Protein 1BCO (pdb70)

Structure (mmCIF, N/CA/C/O backbone):
data_1BCO
#
_entry.id   1BCO
#
_cell.length_a   55.750
_cell.length_b   81.080
_cell.length_c   161.280
_cell.angle_alpha   90.00
_cell.angle_beta   90.00
_cell.angle_gamma   90.00
#
_symmetry.space_group_name_H-M   'C 2 2 21'
#
loop_
_entity.id
_entity.type
_entity.pdbx_description
1 polymer 'BACTERIOPHAGE MU TRANSPOSASE'
2 water water
#
loop_
_atom_site.group_PDB
_atom_site.id
_atom_site.type_symbol
_atom_site.label_atom_id
_atom_site.label_alt_id
_atom_site.label_comp_id
_atom_site.label_asym_id
_atom_site.label_entity_id
_atom_site.label_seq_id
_atom_site.pdbx_PDB_ins_code
_atom_site.Cartn_x
_atom_site.Cartn_y
_atom_site.Cartn_z
_atom_site.occupancy
_atom_site.B_iso_or_equiv
_atom_site.auth_seq_id
_atom_site.auth_comp_id
_atom_site.auth_asym_id
_atom_site.auth_atom_id
_atom_site.pdbx_PDB_model_num
ATOM 1 N N . GLU A 1 11 ? 36.056 18.920 95.955 1.00 33.73 258 GLU A N 1
ATOM 2 C CA . GLU A 1 11 ? 37.203 19.812 95.839 1.00 34.38 258 GLU A CA 1
ATOM 3 C C . GLU A 1 11 ? 37.477 20.634 97.121 1.00 32.52 258 GLU A C 1
ATOM 4 O O . GLU A 1 11 ? 36.641 20.700 98.034 1.00 34.37 258 GLU A O 1
ATOM 11 N N . HIS A 1 12 ? 38.669 21.229 97.184 1.00 27.71 259 HIS A N 1
ATOM 12 C CA . HIS A 1 12 ? 39.091 22.057 98.307 1.00 21.05 259 HIS A CA 1
ATOM 13 C C . HIS A 1 12 ? 38.595 23.465 98.029 1.00 19.63 259 HIS A C 1
ATOM 14 O O . HIS A 1 12 ? 38.447 23.840 96.862 1.00 19.74 259 HIS A O 1
ATOM 24 N N . LEU A 1 13 ? 38.362 24.232 99.095 1.00 15.81 260 LEU A N 1
ATOM 25 C CA . LEU A 1 13 ? 37.858 25.601 99.004 1.00 12.82 260 LEU A CA 1
ATOM 26 C C . LEU A 1 13 ? 38.773 26.588 99.712 1.00 11.58 260 LEU A C 1
ATOM 27 O O . LEU A 1 13 ? 39.115 26.386 100.876 1.00 12.67 260 LEU A O 1
ATOM 33 N N . ASP A 1 14 ? 39.198 27.626 99.011 1.00 10.20 261 ASP A N 1
ATOM 34 C CA . ASP A 1 14 ? 40.051 28.640 99.627 1.00 10.60 261 ASP A CA 1
ATOM 35 C C . ASP A 1 14 ? 39.225 29.782 100.176 1.00 10.15 261 ASP A C 1
ATOM 36 O O . ASP A 1 14 ? 38.048 29.947 99.826 1.00 11.12 261 ASP A O 1
ATOM 42 N N . ALA A 1 15 ? 39.871 30.607 100.987 1.00 9.40 262 ALA A N 1
ATOM 43 C CA . ALA A 1 15 ? 39.223 31.758 101.571 1.00 8.95 262 ALA A CA 1
ATOM 44 C C . ALA A 1 15 ? 39.132 32.712 100.414 1.00 8.52 262 ALA A C 1
ATOM 45 O O . ALA A 1 15 ? 40.053 32.769 99.627 1.00 7.08 262 ALA A O 1
ATOM 48 N N . MET A 1 16 ? 37.977 33.364 100.260 1.00 11.30 263 MET A N 1
ATOM 49 C CA . MET A 1 16 ? 37.710 34.321 99.177 1.00 11.52 263 MET A CA 1
ATOM 50 C C . MET A 1 16 ? 37.373 33.707 97.814 1.00 11.20 263 MET A C 1
ATOM 51 O O . MET A 1 16 ? 36.979 34.419 96.905 1.00 11.45 263 MET A O 1
ATOM 57 N N . GLN A 1 17 ? 37.527 32.392 97.676 1.00 11.42 264 GLN A N 1
ATOM 58 C CA . GLN A 1 17 ? 37.242 31.692 96.418 1.00 11.53 264 GLN A CA 1
ATOM 59 C C . GLN A 1 17 ? 35.765 31.665 96.097 1.00 10.57 264 GLN A C 1
ATOM 60 O O . GLN A 1 17 ? 35.379 31.665 94.927 1.00 11.92 264 GLN A O 1
ATOM 69 N N . TRP A 1 18 ? 34.938 31.611 97.130 1.00 8.59 265 TRP A N 1
ATOM 70 C CA . TRP A 1 18 ? 33.501 31.585 96.944 1.00 7.22 265 TRP A CA 1
ATOM 71 C C . TRP A 1 18 ? 32.852 32.542 97.943 1.00 6.97 265 TRP A C 1
ATOM 72 O O . TRP A 1 18 ? 33.011 32.382 99.158 1.00 8.74 265 TRP A O 1
ATOM 85 N N . ILE A 1 19 ? 32.205 33.595 97.445 1.00 7.06 266 ILE A N 1
ATOM 86 C CA . ILE A 1 19 ? 31.536 34.548 98.339 1.00 5.39 266 ILE A CA 1
ATOM 87 C C . ILE A 1 19 ? 30.041 34.585 98.054 1.00 4.88 266 ILE A C 1
ATOM 88 O O . ILE A 1 19 ? 29.613 34.425 96.918 1.00 5.02 266 ILE A O 1
ATOM 94 N N . ASN A 1 20 ? 29.257 34.723 99.112 1.00 5.66 267 ASN A N 1
ATOM 95 C CA . ASN A 1 20 ? 27.794 34.732 99.043 1.00 6.06 267 ASN A CA 1
ATOM 96 C C . ASN A 1 20 ? 27.219 36.145 99.282 1.00 6.51 267 ASN A C 1
ATOM 97 O O . ASN A 1 20 ? 27.658 36.847 100.190 1.00 7.67 267 ASN A O 1
ATOM 105 N N . GLY A 1 21 ? 26.284 36.576 98.439 1.00 7.33 268 GLY A N 1
ATOM 106 C CA . GLY A 1 21 ? 25.671 37.884 98.601 1.00 5.74 268 GLY A CA 1
ATOM 107 C C . GLY A 1 21 ? 24.288 37.706 99.208 1.00 7.48 268 GLY A C 1
ATOM 108 O O . GLY A 1 21 ? 23.468 36.916 98.703 1.00 6.33 268 GLY A O 1
ATOM 110 N N . ASP A 1 22 ? 24.012 38.408 100.304 1.00 6.96 269 ASP A N 1
ATOM 111 C CA . ASP A 1 22 ? 22.709 38.259 100.942 1.00 8.19 269 ASP A CA 1
ATOM 112 C C . ASP A 1 22 ? 22.208 39.634 101.385 1.00 6.84 269 ASP A C 1
ATOM 113 O O . ASP A 1 22 ? 23.000 40.538 101.596 1.00 5.66 269 ASP A O 1
ATOM 119 N N . GLY A 1 23 ? 20.893 39.800 101.478 1.00 7.22 270 GLY A N 1
ATOM 120 C CA . GLY A 1 23 ? 20.323 41.079 101.865 1.00 8.66 270 GLY A CA 1
ATOM 121 C C . GLY A 1 23 ? 19.634 41.061 103.207 1.00 9.07 270 GLY A C 1
ATOM 122 O O . GLY A 1 23 ? 19.298 39.993 103.709 1.00 9.85 270 GLY A O 1
ATOM 124 N N . TYR A 1 24 ? 19.382 42.234 103.778 1.00 9.06 271 TYR A N 1
ATOM 125 C CA . TYR A 1 24 ? 18.736 42.290 105.082 1.00 8.68 271 TYR A CA 1
ATOM 126 C C . TYR A 1 24 ? 17.886 43.543 105.209 1.00 6.58 271 TYR A C 1
ATOM 127 O O . TYR A 1 24 ? 18.364 44.650 105.003 1.00 6.94 271 TYR A O 1
ATOM 138 N N . LEU A 1 25 ? 16.611 43.363 105.503 1.00 6.34 272 LEU A N 1
ATOM 139 C CA . LEU A 1 25 ? 15.716 44.483 105.688 1.00 7.72 272 LEU A CA 1
ATOM 140 C C . LEU A 1 25 ? 15.694 44.712 107.192 1.00 8.25 272 LEU A C 1
ATOM 141 O O . LEU A 1 25 ? 15.323 43.823 107.953 1.00 8.09 272 LEU A O 1
ATOM 147 N N . HIS A 1 26 ? 16.143 45.887 107.619 1.00 7.88 273 HIS A N 1
ATOM 148 C CA . HIS A 1 26 ? 16.222 46.210 109.041 1.00 9.64 273 HIS A CA 1
ATOM 149 C C . HIS A 1 26 ? 14.886 46.595 109.665 1.00 11.33 273 HIS A C 1
ATOM 150 O O . HIS A 1 26 ? 14.070 47.233 108.999 1.00 13.65 273 HIS A O 1
ATOM 160 N N . ASN A 1 27 ? 14.646 46.165 110.910 1.00 10.77 274 ASN A N 1
ATOM 161 C CA . ASN A 1 27 ? 13.393 46.478 111.605 1.00 11.16 274 ASN A CA 1
ATOM 162 C C . ASN A 1 27 ? 13.614 47.629 112.559 1.00 11.97 274 ASN A C 1
ATOM 163 O O . ASN A 1 27 ? 13.240 47.573 113.729 1.00 13.70 274 ASN A O 1
ATOM 171 N N . VAL A 1 28 ? 14.199 48.693 112.044 1.00 9.94 275 VAL A N 1
ATOM 172 C CA . VAL A 1 28 ? 14.542 49.850 112.846 1.00 7.17 275 VAL A CA 1
ATOM 173 C C . VAL A 1 28 ? 14.217 51.061 111.999 1.00 6.71 275 VAL A C 1
ATOM 174 O O . VAL A 1 28 ? 14.475 51.069 110.797 1.00 7.03 275 VAL A O 1
ATOM 179 N N . PHE A 1 29 ? 13.596 52.058 112.607 1.00 6.78 276 PHE A N 1
ATOM 180 C CA . PHE A 1 29 ? 13.277 53.279 111.881 1.00 7.67 276 PHE A CA 1
ATOM 181 C C . PHE A 1 29 ? 14.423 54.216 112.066 1.00 7.49 276 PHE A C 1
ATOM 182 O O . PHE A 1 29 ? 14.789 54.522 113.200 1.00 7.50 276 PHE A O 1
ATOM 191 N N . VAL A 1 30 ? 14.957 54.688 110.941 1.00 6.58 277 VAL A N 1
ATOM 192 C CA . VAL A 1 30 ? 16.122 55.558 110.893 1.00 5.08 277 VAL A CA 1
ATOM 193 C C . VAL A 1 30 ? 15.854 56.856 110.144 1.00 6.34 277 VAL A C 1
ATOM 194 O O . VAL A 1 30 ? 15.187 56.855 109.119 1.00 6.79 277 VAL A O 1
ATOM 199 N N . ARG A 1 31 ? 16.353 57.969 110.666 1.00 7.42 278 ARG A N 1
ATOM 200 C CA . ARG A 1 31 ? 16.189 59.237 109.979 1.00 8.58 278 ARG A CA 1
ATOM 201 C C . ARG A 1 31 ? 17.425 59.314 109.087 1.00 7.97 278 ARG A C 1
ATOM 202 O O . ARG A 1 31 ? 18.536 59.463 109.568 1.00 7.68 278 ARG A O 1
ATOM 216 N N . TRP A 1 32 ? 17.221 59.168 107.788 1.00 8.31 279 TRP A N 1
ATOM 217 C CA . TRP A 1 32 ? 18.304 59.172 106.820 1.00 8.12 279 TRP A CA 1
ATOM 218 C C . TRP A 1 32 ? 18.887 60.567 106.620 1.00 8.37 279 TRP A C 1
ATOM 219 O O . TRP A 1 32 ? 18.388 61.536 107.183 1.00 7.53 279 TRP A O 1
ATOM 232 N N . PHE A 1 33 ? 19.947 60.646 105.817 1.00 8.84 280 PHE A N 1
ATOM 233 C CA . PHE A 1 33 ? 20.651 61.887 105.512 1.00 9.56 280 PHE A CA 1
ATOM 234 C C . PHE A 1 33 ? 19.781 62.970 104.838 1.00 10.21 280 PHE A C 1
ATOM 235 O O . PHE A 1 33 ? 20.102 64.156 104.912 1.00 8.34 280 PHE A O 1
ATOM 244 N N . ASN A 1 34 ? 18.713 62.552 104.154 1.00 10.59 281 ASN A N 1
ATOM 245 C CA . ASN A 1 34 ? 17.808 63.480 103.487 1.00 10.04 281 ASN A CA 1
ATOM 246 C C . ASN A 1 34 ? 16.625 63.861 104.386 1.00 10.73 281 ASN A C 1
ATOM 247 O O . ASN A 1 34 ? 15.679 64.506 103.937 1.00 12.17 281 ASN A O 1
ATOM 255 N N . GLY A 1 35 ? 16.667 63.433 105.645 1.00 10.47 282 GLY A N 1
ATOM 256 C CA . GLY A 1 35 ? 15.614 63.768 106.585 1.00 8.83 282 GLY A CA 1
ATOM 257 C C . GLY A 1 35 ? 14.470 62.788 106.699 1.00 9.58 282 GLY A C 1
ATOM 258 O O . GLY A 1 35 ? 13.730 62.822 107.686 1.00 11.50 282 GLY A O 1
ATOM 260 N N . ASP A 1 36 ? 14.303 61.923 105.704 1.00 8.62 283 ASP A N 1
ATOM 261 C CA . ASP A 1 36 ? 13.216 60.941 105.718 1.00 7.58 283 ASP A CA 1
ATOM 262 C C . ASP A 1 36 ? 13.436 59.851 106.745 1.00 6.17 283 ASP A C 1
ATOM 263 O O . ASP A 1 36 ? 14.548 59.389 106.947 1.00 7.21 283 ASP A O 1
ATOM 269 N N . VAL A 1 37 ? 12.359 59.403 107.356 1.00 6.30 284 VAL A N 1
ATOM 270 C CA . VAL A 1 37 ? 12.434 58.324 108.332 1.00 7.75 284 VAL A CA 1
ATOM 271 C C . VAL A 1 37 ? 12.110 57.054 107.540 1.00 8.30 284 VAL A C 1
ATOM 272 O O . VAL A 1 37 ? 11.009 56.913 107.025 1.00 8.61 284 VAL A O 1
ATOM 277 N N . ILE A 1 38 ? 13.085 56.161 107.396 1.00 8.31 285 ILE A N 1
ATOM 278 C CA . ILE A 1 38 ? 12.892 54.923 106.645 1.00 7.26 285 ILE A CA 1
ATOM 279 C C . ILE A 1 38 ? 13.453 53.706 107.383 1.00 8.35 285 ILE A C 1
ATOM 280 O O . ILE A 1 38 ? 14.049 53.851 108.456 1.00 9.30 285 ILE A O 1
ATOM 286 N N . ARG A 1 39 ? 13.218 52.519 106.826 1.00 7.75 286 ARG A N 1
ATOM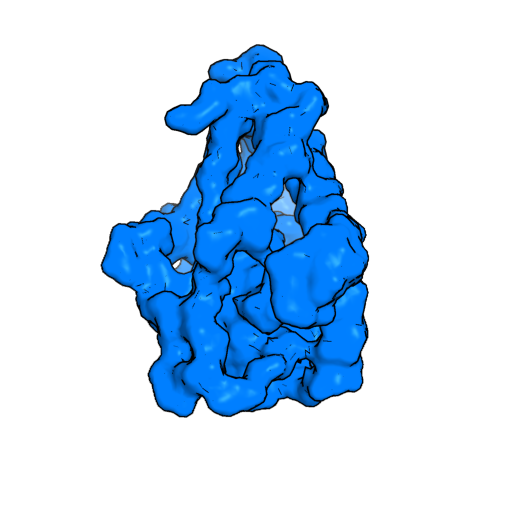 287 C CA . ARG A 1 39 ? 13.766 51.279 107.360 1.00 9.54 286 ARG A CA 1
ATOM 288 C C . ARG A 1 39 ? 14.871 50.914 106.375 1.00 8.96 286 ARG A C 1
ATOM 289 O O . ARG A 1 39 ? 14.605 50.610 105.215 1.00 10.84 286 ARG A O 1
ATOM 303 N N . PRO A 1 40 ? 16.132 50.981 106.809 1.00 6.75 287 PRO A N 1
ATOM 304 C CA . PRO A 1 40 ? 17.245 50.662 105.911 1.00 7.88 287 PRO A CA 1
ATOM 305 C C . PRO A 1 40 ? 17.347 49.214 105.475 1.00 8.13 287 PRO A C 1
ATOM 306 O O . PRO A 1 40 ? 16.869 48.317 106.173 1.00 8.16 287 PRO A O 1
ATOM 310 N N . LYS A 1 41 ? 17.968 49.006 104.311 1.00 6.59 288 LYS A N 1
ATOM 311 C CA . LYS A 1 41 ? 18.176 47.686 103.731 1.00 6.27 288 LYS A CA 1
ATOM 312 C C . LYS A 1 41 ? 19.659 47.553 103.481 1.00 5.43 288 LYS A C 1
ATOM 313 O O . LYS A 1 41 ? 20.226 48.409 102.835 1.00 7.97 288 LYS A O 1
ATOM 323 N N . THR A 1 42 ? 20.275 46.474 103.953 1.00 3.86 289 THR A N 1
ATOM 324 C CA . THR A 1 42 ? 21.709 46.284 103.772 1.00 4.17 289 THR A CA 1
ATOM 325 C C . THR A 1 42 ? 22.073 45.020 102.973 1.00 4.48 289 THR A C 1
ATOM 326 O O . THR A 1 42 ? 21.458 43.959 103.145 1.00 4.25 289 THR A O 1
ATOM 332 N N . TRP A 1 43 ? 23.059 45.149 102.087 1.00 4.23 290 TRP A N 1
ATOM 333 C CA . TRP A 1 43 ? 23.533 44.025 101.299 1.00 4.16 290 TRP A CA 1
ATOM 334 C C . TRP A 1 43 ? 24.888 43.657 101.858 1.00 4.21 290 TRP A C 1
ATOM 335 O O . TRP A 1 43 ? 25.721 44.536 102.090 1.00 4.08 290 TRP A O 1
ATOM 348 N N . PHE A 1 44 ? 25.105 42.364 102.071 1.00 3.96 291 PHE A N 1
ATOM 349 C CA . PHE A 1 44 ? 26.354 41.869 102.627 1.00 2.00 291 PHE A CA 1
ATOM 350 C C . PHE A 1 44 ? 27.026 40.835 101.751 1.00 3.54 291 PHE A C 1
ATOM 351 O O . PHE A 1 44 ? 26.347 39.987 101.160 1.00 4.11 291 PHE A O 1
ATOM 360 N N . TRP A 1 45 ? 28.357 40.867 101.714 1.00 3.37 292 TRP A N 1
ATOM 361 C CA . TRP A 1 45 ? 29.107 39.850 101.006 1.00 4.05 292 TRP A CA 1
ATOM 362 C C . TRP A 1 45 ? 29.800 39.037 102.114 1.00 4.35 292 TRP A C 1
ATOM 363 O O . TRP A 1 45 ? 30.418 39.590 103.027 1.00 4.14 292 TRP A O 1
ATOM 376 N N . GLN A 1 46 ? 29.601 37.727 102.093 1.00 5.46 293 GLN A N 1
ATOM 377 C CA . GLN A 1 46 ? 30.197 36.840 103.093 1.00 4.96 293 GLN A CA 1
ATOM 378 C C . GLN A 1 46 ? 31.062 35.760 102.497 1.00 4.68 293 GLN A C 1
ATOM 379 O O . GLN A 1 46 ? 30.682 35.115 101.522 1.00 3.52 293 GLN A O 1
ATOM 388 N N . ASP A 1 47 ? 32.208 35.528 103.114 1.00 5.49 294 ASP A N 1
ATOM 389 C CA . ASP A 1 47 ? 33.083 34.468 102.641 1.00 5.93 294 ASP A CA 1
ATOM 390 C C . ASP A 1 47 ? 32.462 33.145 103.084 1.00 6.19 294 ASP A C 1
ATOM 391 O O . ASP A 1 47 ? 32.207 32.930 104.277 1.00 5.79 294 ASP A O 1
ATOM 397 N N . VAL A 1 48 ? 32.209 32.272 102.118 1.00 6.74 295 VAL A N 1
ATOM 398 C CA . VAL A 1 48 ? 31.579 30.968 102.371 1.00 6.88 295 VAL A CA 1
ATOM 399 C C . VAL A 1 48 ? 32.401 30.011 103.239 1.00 8.55 295 VAL A C 1
ATOM 400 O O . VAL A 1 48 ? 31.863 29.337 104.118 1.00 10.31 295 VAL A O 1
ATOM 405 N N . LYS A 1 49 ? 33.703 29.943 103.000 1.00 8.30 296 LYS A N 1
ATOM 406 C CA . LYS A 1 49 ? 34.532 29.053 103.782 1.00 8.99 296 LYS A CA 1
ATOM 407 C C . LYS A 1 49 ? 34.631 29.399 105.288 1.00 10.65 296 LYS A C 1
ATOM 408 O O . LYS A 1 49 ? 34.387 28.544 106.154 1.00 11.17 296 LYS A O 1
ATOM 418 N N . THR A 1 50 ? 34.981 30.648 105.588 1.00 10.63 297 THR A N 1
ATOM 419 C CA . THR A 1 50 ? 35.182 31.083 106.964 1.00 9.77 297 THR A CA 1
ATOM 420 C C . THR A 1 50 ? 33.984 31.743 107.629 1.00 9.26 297 THR A C 1
ATOM 421 O O . THR A 1 50 ? 33.916 31.818 108.856 1.00 9.79 297 THR A O 1
ATOM 427 N N . ARG A 1 51 ? 33.033 32.193 106.818 1.00 6.96 298 ARG A N 1
ATOM 428 C CA . ARG A 1 51 ? 31.822 32.864 107.294 1.00 6.56 298 ARG A CA 1
ATOM 429 C C . ARG A 1 51 ? 32.021 34.311 107.731 1.00 4.88 298 ARG A C 1
ATOM 430 O O . ARG A 1 51 ? 31.116 34.952 108.267 1.00 4.24 298 ARG A O 1
ATOM 444 N N . LYS A 1 52 ? 33.202 34.834 107.446 1.00 4.11 299 LYS A N 1
ATOM 445 C CA . LYS A 1 52 ? 33.512 36.214 107.762 1.00 4.43 299 LYS A CA 1
ATOM 446 C C . LYS A 1 52 ?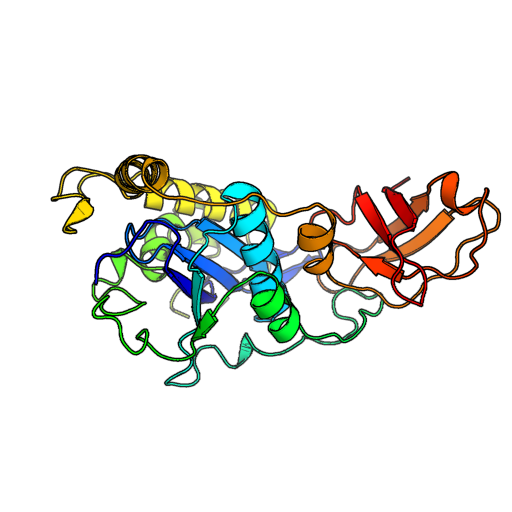 32.760 37.176 106.824 1.00 4.73 299 LYS A C 1
ATOM 447 O O . LYS A 1 52 ? 32.735 36.970 105.610 1.00 4.02 299 LYS A O 1
ATOM 457 N N . ILE A 1 53 ? 32.129 38.207 107.379 1.00 4.93 300 ILE A N 1
ATOM 458 C CA . ILE A 1 53 ? 31.458 39.207 106.542 1.00 4.91 300 ILE A CA 1
ATOM 459 C C . ILE A 1 53 ? 32.561 40.135 106.024 1.00 3.17 300 ILE A C 1
ATOM 460 O O . ILE A 1 53 ? 33.332 40.713 106.792 1.00 4.36 300 ILE A O 1
ATOM 466 N N . LEU A 1 54 ? 32.680 40.220 104.713 1.00 3.25 301 LEU A N 1
ATOM 467 C CA . LEU A 1 54 ? 33.742 41.012 104.112 1.00 3.15 301 LEU A CA 1
ATOM 468 C C . LEU A 1 54 ? 33.389 42.449 103.704 1.00 2.85 301 LEU A C 1
ATOM 469 O O . LEU A 1 54 ? 34.276 43.274 103.537 1.00 2.16 301 LEU A O 1
ATOM 475 N N . GLY A 1 55 ? 32.111 42.726 103.487 1.00 2.73 302 GLY A N 1
ATOM 476 C CA . GLY A 1 55 ? 31.716 44.059 103.083 1.00 2.45 302 GLY A CA 1
ATOM 477 C C . GLY A 1 55 ? 30.213 44.225 103.005 1.00 2.68 302 GLY A C 1
ATOM 478 O O . GLY A 1 55 ? 29.472 43.250 102.886 1.00 2.00 302 GLY A O 1
ATOM 480 N N . TRP A 1 56 ? 29.762 45.472 103.099 1.00 3.64 303 TRP A N 1
ATOM 481 C CA . TRP A 1 56 ? 28.348 45.800 103.040 1.00 4.39 303 TRP A CA 1
ATOM 482 C C . TRP A 1 56 ? 28.113 47.266 102.634 1.00 3.86 303 TRP A C 1
ATOM 483 O O . TRP A 1 56 ? 29.040 48.081 102.629 1.00 2.57 303 TRP A O 1
ATOM 496 N N . ARG A 1 57 ? 26.880 47.558 102.225 1.00 2.93 304 ARG A N 1
ATOM 497 C CA . ARG A 1 57 ? 26.416 48.907 101.885 1.00 3.89 304 ARG A CA 1
ATOM 498 C C . ARG A 1 57 ? 24.949 48.893 102.288 1.00 3.69 304 ARG A C 1
ATOM 499 O O . ARG A 1 57 ? 24.219 47.918 102.021 1.00 2.30 304 ARG A O 1
ATOM 513 N N . CYS A 1 58 ? 24.550 49.932 103.005 1.00 4.90 305 CYS A N 1
ATOM 514 C CA . CYS A 1 58 ? 23.187 50.088 103.504 1.00 7.32 305 CYS A CA 1
ATOM 515 C C . CYS A 1 58 ? 22.538 51.273 102.777 1.00 7.96 305 CYS A C 1
ATOM 516 O O . CYS A 1 58 ? 23.225 52.245 102.420 1.00 8.46 305 CYS A O 1
ATOM 520 N N . ASP A 1 59 ? 21.226 51.212 102.546 1.00 8.49 306 ASP A N 1
ATOM 521 C CA . ASP A 1 59 ? 20.557 52.301 101.831 1.00 8.95 306 ASP A CA 1
ATOM 522 C C . ASP A 1 59 ? 19.060 52.337 102.138 1.00 7.38 306 ASP A C 1
ATOM 523 O O . ASP A 1 59 ? 18.557 51.469 102.844 1.00 7.05 306 ASP A O 1
ATOM 529 N N . VAL A 1 60 ? 18.356 53.326 101.592 1.00 5.38 307 VAL A N 1
ATOM 530 C CA . VAL A 1 60 ? 16.925 53.478 101.828 1.00 4.55 307 VAL A CA 1
ATOM 531 C C . VAL A 1 60 ? 16.064 52.390 101.202 1.00 5.67 307 VAL A C 1
ATOM 532 O O . VAL A 1 60 ? 14.961 52.133 101.667 1.00 8.04 307 VAL A O 1
ATOM 537 N N . SER A 1 61 ? 16.581 51.699 100.197 1.00 7.71 308 SER A N 1
ATOM 538 C CA . SER A 1 61 ? 15.818 50.631 99.557 1.00 9.47 308 SER A CA 1
ATOM 539 C C . SER A 1 61 ? 16.711 49.580 98.939 1.00 10.60 308 SER A C 1
ATOM 540 O O . SER A 1 61 ? 17.934 49.738 98.891 1.00 12.41 308 SER A O 1
ATOM 545 N N . GLU A 1 62 ? 16.099 48.492 98.497 1.00 10.94 309 GLU A N 1
ATOM 546 C CA . GLU A 1 62 ? 16.827 47.393 97.895 1.00 12.00 309 GLU A CA 1
ATOM 547 C C . GLU A 1 62 ? 17.146 47.754 96.461 1.00 13.18 309 GLU A C 1
ATOM 548 O O . GLU A 1 62 ? 16.237 48.054 95.681 1.00 13.76 309 GLU A O 1
ATOM 555 N N . ASN A 1 63 ? 18.421 47.726 96.094 1.00 13.76 310 ASN A N 1
ATOM 556 C CA . ASN A 1 63 ? 18.765 48.056 94.717 1.00 14.24 310 ASN A CA 1
ATOM 557 C C . ASN A 1 63 ? 20.142 47.579 94.340 1.00 12.43 310 ASN A C 1
ATOM 558 O O . ASN A 1 63 ? 20.958 47.276 95.192 1.00 11.06 310 ASN A O 1
ATOM 566 N N . ILE A 1 64 ? 20.368 47.472 93.044 1.00 11.36 311 ILE A N 1
ATOM 567 C CA . ILE A 1 64 ? 21.643 47.037 92.526 1.00 10.76 311 ILE A CA 1
ATOM 568 C C . ILE A 1 64 ? 22.849 47.844 93.018 1.00 9.51 311 ILE A C 1
ATOM 569 O O . ILE A 1 64 ? 23.940 47.286 93.157 1.00 8.52 311 ILE A O 1
ATOM 575 N N . ASP A 1 65 ? 22.669 49.131 93.296 1.00 7.47 312 ASP A N 1
ATOM 576 C CA . ASP A 1 65 ? 23.780 49.958 93.752 1.00 8.27 312 ASP A CA 1
ATOM 577 C C . ASP A 1 65 ? 24.526 49.367 94.933 1.00 9.22 312 ASP A C 1
ATOM 578 O O . ASP A 1 65 ? 25.757 49.458 94.992 1.00 12.18 312 ASP A O 1
ATOM 584 N N . SER A 1 66 ? 23.788 48.844 95.911 1.00 9.32 313 SER A N 1
ATOM 585 C CA . SER A 1 66 ? 24.402 48.266 97.112 1.00 8.80 313 SER A CA 1
ATOM 586 C C . SER A 1 66 ? 25.176 46.991 96.831 1.00 8.11 313 SER A C 1
ATOM 587 O O . SER A 1 66 ? 26.186 46.722 97.475 1.00 8.91 313 SER A O 1
ATOM 592 N N . ILE A 1 67 ? 24.699 46.215 95.867 1.00 6.19 314 ILE A N 1
ATOM 593 C CA . ILE A 1 67 ? 25.349 44.971 95.491 1.00 5.90 314 ILE A CA 1
ATOM 594 C C . ILE A 1 67 ? 26.699 45.287 94.900 1.00 7.30 314 ILE A C 1
ATOM 595 O O . ILE A 1 67 ? 27.749 44.858 95.363 1.00 8.86 314 ILE A O 1
ATOM 601 N N . ARG A 1 68 ? 26.631 46.146 93.911 1.00 7.37 315 ARG A N 1
ATOM 602 C CA . ARG A 1 68 ? 27.754 46.649 93.173 1.00 4.93 315 ARG A CA 1
ATOM 603 C C . ARG A 1 68 ? 28.797 47.370 94.044 1.00 5.87 315 ARG A C 1
ATOM 604 O O . ARG A 1 68 ? 29.991 47.102 93.957 1.00 6.06 315 ARG A O 1
ATOM 618 N N . LEU A 1 69 ? 28.370 48.274 94.908 1.00 5.73 316 LEU A N 1
ATOM 619 C CA . LEU A 1 69 ? 29.358 48.999 95.707 1.00 5.26 316 LEU A CA 1
ATOM 620 C C . LEU A 1 69 ? 29.982 48.200 96.849 1.00 5.18 316 LEU A C 1
ATOM 621 O O . LEU A 1 69 ? 31.158 48.381 97.141 1.00 5.89 316 LEU A O 1
ATOM 627 N N . SER A 1 70 ? 29.233 47.286 97.463 1.00 4.62 317 SER A N 1
ATOM 628 C CA . SER A 1 70 ? 29.791 46.459 98.548 1.00 3.48 317 SER A CA 1
ATOM 629 C C . SER A 1 70 ? 30.832 45.508 97.969 1.00 2.63 317 SER A C 1
ATOM 630 O O . SER A 1 70 ? 31.828 45.207 98.607 1.00 3.35 317 SER A O 1
ATOM 635 N N . PHE A 1 71 ? 30.602 45.068 96.738 1.00 5.09 318 PHE A N 1
ATOM 636 C CA . PHE A 1 71 ? 31.528 44.182 96.038 1.00 6.32 318 PHE A CA 1
ATOM 637 C C . PHE A 1 71 ? 32.808 44.955 95.796 1.00 8.33 318 PHE A C 1
ATOM 638 O O . PHE A 1 71 ? 3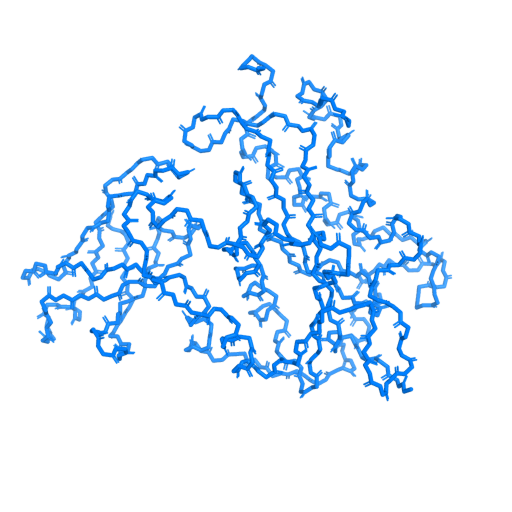3.905 44.429 95.999 1.00 11.26 318 PHE A O 1
ATOM 647 N N . MET A 1 72 ? 32.673 46.203 95.357 1.00 7.91 319 MET A N 1
ATOM 648 C CA . MET A 1 72 ? 33.831 47.039 95.125 1.00 6.53 319 MET A CA 1
ATOM 649 C C . MET A 1 72 ? 34.638 47.120 96.412 1.00 6.78 319 MET A C 1
ATOM 650 O O . MET A 1 72 ? 35.860 47.015 96.384 1.00 8.44 319 MET A O 1
ATOM 656 N N . ASP A 1 73 ? 33.964 47.287 97.545 1.00 6.48 320 ASP A N 1
ATOM 657 C CA . ASP A 1 73 ? 34.659 47.352 98.834 1.00 6.47 320 ASP A CA 1
ATOM 658 C C . ASP A 1 73 ? 35.450 46.069 99.113 1.00 7.40 320 ASP A C 1
ATOM 659 O O . ASP A 1 73 ? 36.547 46.111 99.667 1.00 7.75 320 ASP A O 1
ATOM 665 N N . VAL A 1 74 ? 34.857 44.929 98.782 1.00 6.79 321 VAL A N 1
ATOM 666 C CA . VAL A 1 74 ? 35.489 43.646 99.016 1.00 5.81 321 VAL A CA 1
ATOM 667 C C . VAL A 1 74 ? 36.735 43.426 98.170 1.00 6.97 321 VAL A C 1
ATOM 668 O O . VAL A 1 74 ? 37.746 42.976 98.703 1.00 9.87 321 VAL A O 1
ATOM 673 N N . VAL A 1 75 ? 36.676 43.709 96.864 1.00 6.14 322 VAL A N 1
ATOM 674 C CA . VAL A 1 75 ? 37.847 43.496 96.022 1.00 7.85 322 VAL A CA 1
ATOM 675 C C . VAL A 1 75 ? 38.958 44.542 96.204 1.00 9.50 322 VAL A C 1
ATOM 676 O O . VAL A 1 75 ? 40.144 44.247 96.002 1.00 11.69 322 VAL A O 1
ATOM 681 N N . THR A 1 76 ? 38.594 45.736 96.658 1.00 9.18 323 THR A N 1
ATOM 682 C CA . THR A 1 76 ? 39.571 46.782 96.899 1.00 9.75 323 THR A CA 1
ATOM 683 C C . THR A 1 76 ? 40.346 46.413 98.167 1.00 11.87 323 THR A C 1
ATOM 684 O O . THR A 1 76 ? 41.565 46.584 98.227 1.00 14.57 323 THR A O 1
ATOM 690 N N . ARG A 1 77 ? 39.633 45.872 99.157 1.00 12.98 324 ARG A N 1
ATOM 691 C CA . ARG A 1 77 ? 40.201 45.493 100.450 1.00 13.37 324 ARG A CA 1
ATOM 692 C C . ARG A 1 77 ? 40.958 44.169 100.442 1.00 13.45 324 ARG A C 1
ATOM 693 O O . ARG A 1 77 ? 42.037 44.066 101.036 1.00 13.74 324 ARG A O 1
ATOM 707 N N . TYR A 1 78 ? 40.411 43.150 99.779 1.00 12.24 325 TYR A N 1
ATOM 708 C CA . TYR A 1 78 ? 41.075 41.852 99.776 1.00 9.90 325 TYR A CA 1
ATOM 709 C C . TYR A 1 78 ? 41.671 41.388 98.467 1.00 9.83 325 TYR A C 1
ATOM 710 O O . TYR A 1 78 ? 42.441 40.444 98.451 1.00 11.65 325 TYR A O 1
ATOM 721 N N . GLY A 1 79 ? 41.343 42.055 97.368 1.00 10.34 326 GLY A N 1
ATOM 722 C CA . GLY A 1 79 ? 41.888 41.653 96.086 1.00 8.69 326 GLY A CA 1
ATOM 723 C C . GLY A 1 79 ? 40.996 40.624 95.444 1.00 10.19 326 GLY A C 1
ATOM 724 O O . GLY A 1 79 ? 40.012 40.185 96.039 1.00 8.66 326 GLY A O 1
ATOM 726 N N . ILE A 1 80 ? 41.363 40.221 94.228 1.00 11.32 327 ILE A N 1
ATOM 727 C CA . ILE A 1 80 ? 40.609 39.263 93.435 1.00 11.54 327 ILE A CA 1
ATOM 728 C C . ILE A 1 80 ? 41.295 37.887 93.317 1.00 14.71 327 ILE A C 1
ATOM 729 O O . ILE A 1 80 ? 42.409 37.780 92.790 1.00 16.71 327 ILE A O 1
ATOM 735 N N . PRO A 1 81 ? 40.688 36.840 93.864 1.00 15.30 328 PRO A N 1
ATOM 736 C CA . PRO A 1 81 ? 41.353 35.542 93.722 1.00 16.67 328 PRO A CA 1
ATOM 737 C C . PRO A 1 81 ? 41.293 35.072 92.279 1.00 18.36 328 PRO A C 1
ATOM 738 O O . PRO A 1 81 ? 40.453 35.503 91.518 1.00 18.47 328 PRO A O 1
ATOM 742 N N . GLU A 1 82 ? 42.191 34.172 91.910 1.00 20.79 329 GLU A N 1
ATOM 743 C CA . GLU A 1 82 ? 42.236 33.675 90.552 1.00 23.22 329 GLU A CA 1
ATOM 744 C C . GLU A 1 82 ? 41.084 32.789 90.109 1.00 23.16 329 GLU A C 1
ATOM 745 O O . GLU A 1 82 ? 40.832 32.662 88.898 1.00 24.64 329 GLU A O 1
ATOM 752 N N . ASP A 1 83 ? 40.438 32.121 91.063 1.00 20.90 330 ASP A N 1
ATOM 753 C CA . ASP A 1 83 ? 39.260 31.294 90.757 1.00 18.17 330 ASP A CA 1
ATOM 754 C C . ASP A 1 83 ? 38.298 31.964 91.721 1.00 16.46 330 ASP A C 1
ATOM 755 O O . ASP A 1 83 ? 38.479 31.884 92.942 1.00 17.14 330 ASP A O 1
ATOM 761 N N . PHE A 1 84 ? 37.366 32.727 91.169 1.00 14.28 331 PHE A N 1
ATOM 762 C CA . PHE A 1 84 ? 36.423 33.515 91.951 1.00 13.26 331 PHE A CA 1
ATOM 763 C C . PHE A 1 84 ? 34.977 33.136 91.655 1.00 13.35 331 PHE A C 1
ATOM 764 O O . PHE A 1 84 ? 34.538 33.237 90.525 1.00 15.92 331 PHE A O 1
ATOM 773 N N . HIS A 1 85 ? 34.232 32.706 92.668 1.00 13.20 332 HIS A N 1
ATOM 774 C CA . HIS A 1 85 ? 32.835 32.328 92.497 1.00 12.72 332 HIS A CA 1
ATOM 775 C C . HIS A 1 85 ? 31.973 33.215 93.344 1.00 12.59 332 HIS A C 1
ATOM 776 O O . HIS A 1 85 ? 32.269 33.451 94.509 1.00 13.03 332 HIS A O 1
ATOM 786 N N . ILE A 1 86 ? 30.903 33.705 92.743 1.00 13.10 333 ILE A N 1
ATOM 787 C CA . ILE A 1 86 ? 29.989 34.604 93.417 1.00 12.49 333 ILE A CA 1
ATOM 788 C C . ILE A 1 86 ? 28.595 34.059 93.325 1.00 12.62 333 ILE A C 1
ATOM 789 O O . ILE A 1 86 ? 28.127 33.683 92.241 1.00 13.23 333 ILE A O 1
ATOM 795 N N . THR A 1 87 ? 27.909 34.066 94.454 1.00 10.55 334 THR A N 1
ATOM 796 C CA . THR A 1 87 ? 26.575 33.545 94.494 1.00 8.78 334 THR A CA 1
ATOM 797 C C . THR A 1 87 ? 25.526 34.502 95.026 1.00 9.75 334 THR A C 1
ATOM 798 O O . THR A 1 87 ? 25.725 35.148 96.067 1.00 11.21 334 THR A O 1
ATOM 804 N N . ILE A 1 88 ? 24.441 34.640 94.273 1.00 7.37 335 ILE A N 1
ATOM 805 C CA . ILE A 1 88 ? 23.302 35.439 94.694 1.00 7.90 335 ILE A CA 1
ATOM 806 C C . ILE A 1 88 ? 22.133 34.464 94.465 1.00 9.40 335 ILE A C 1
ATOM 807 O O . ILE A 1 88 ? 21.590 34.349 93.362 1.00 10.17 335 ILE A O 1
ATOM 813 N N . ASP A 1 89 ? 21.812 33.708 95.503 1.00 10.04 336 ASP A N 1
ATOM 814 C CA . ASP A 1 89 ? 20.766 32.719 95.448 1.00 11.56 336 ASP A CA 1
ATOM 815 C C . ASP A 1 89 ? 19.389 33.312 95.290 1.00 11.89 336 ASP A C 1
ATOM 816 O O . ASP A 1 89 ? 18.745 33.713 96.268 1.00 9.08 336 ASP A O 1
ATOM 822 N N . ASN A 1 90 ? 18.908 33.287 94.056 1.00 13.40 337 ASN A N 1
ATOM 823 C CA . ASN A 1 90 ? 17.584 33.810 93.755 1.00 15.66 337 ASN A CA 1
ATOM 824 C C . ASN A 1 90 ? 16.605 32.673 93.444 1.00 17.74 337 ASN A C 1
ATOM 825 O O . ASN A 1 90 ? 15.684 32.826 92.652 1.00 18.42 337 ASN A O 1
ATOM 833 N N . THR A 1 91 ? 16.820 31.536 94.095 1.00 20.00 338 THR A N 1
ATOM 834 C CA . THR A 1 91 ? 15.991 30.352 93.950 1.00 22.07 338 THR A CA 1
ATOM 835 C C . THR A 1 91 ? 14.523 30.649 94.217 1.00 23.69 338 THR A C 1
ATOM 836 O O . THR A 1 91 ? 13.648 30.328 93.402 1.00 25.42 338 THR A O 1
ATOM 842 N N . ARG A 1 92 ? 14.241 31.246 95.366 1.00 24.30 339 ARG A N 1
ATOM 843 C CA . ARG A 1 92 ? 12.862 31.554 95.689 1.00 24.50 339 ARG A CA 1
ATOM 844 C C . ARG A 1 92 ? 12.591 33.024 95.449 1.00 23.79 339 ARG A C 1
ATOM 845 O O . ARG A 1 92 ? 11.803 33.629 96.159 1.00 25.60 339 ARG A O 1
ATOM 850 N N . GLY A 1 93 ? 13.255 33.596 94.451 1.00 22.77 340 GLY A N 1
ATOM 851 C CA . GLY A 1 93 ? 13.063 34.996 94.128 1.00 20.76 340 GLY A CA 1
ATOM 852 C C . GLY A 1 93 ? 13.337 35.951 95.267 1.00 20.22 340 GLY A C 1
ATOM 853 O O . GLY A 1 93 ? 12.754 37.025 95.312 1.00 21.61 340 GLY A O 1
ATOM 855 N N . ALA A 1 94 ? 14.251 35.589 96.158 1.00 19.69 341 ALA A N 1
ATOM 856 C CA . ALA A 1 94 ? 14.587 36.432 97.306 1.00 19.98 341 ALA A CA 1
ATOM 857 C C . ALA A 1 94 ? 15.434 37.669 96.998 1.00 19.69 341 ALA A C 1
ATOM 858 O O . ALA A 1 94 ? 15.381 38.650 97.731 1.00 20.77 341 ALA A O 1
ATOM 861 N N . ALA A 1 95 ? 16.209 37.638 95.924 1.00 18.92 342 ALA A N 1
ATOM 862 C CA . ALA A 1 95 ? 17.035 38.792 95.570 1.00 19.69 342 ALA A CA 1
ATOM 863 C C . ALA A 1 95 ? 16.358 39.687 94.524 1.00 19.80 342 ALA A C 1
ATOM 864 O O . ALA A 1 95 ? 16.929 40.681 94.069 1.00 20.20 342 ALA A O 1
ATOM 867 N N . ASN A 1 96 ? 15.127 39.344 94.169 1.00 20.41 343 ASN A N 1
ATOM 868 C CA . ASN A 1 96 ? 14.361 40.068 93.163 1.00 20.46 343 ASN A CA 1
ATOM 869 C C . ASN A 1 96 ? 14.331 41.579 93.279 1.00 20.13 343 ASN A C 1
ATOM 870 O O . ASN A 1 96 ? 14.578 42.257 92.296 1.00 21.05 343 ASN A O 1
ATOM 878 N N . LYS A 1 97 ? 13.989 42.117 94.447 1.00 19.76 344 LYS A N 1
ATOM 879 C CA . LYS A 1 97 ? 13.965 43.572 94.583 1.00 20.43 344 LYS A CA 1
ATOM 880 C C . LYS A 1 97 ? 15.357 44.157 94.526 1.00 18.80 344 LYS A C 1
ATOM 881 O O . LYS A 1 97 ? 15.519 45.305 94.159 1.00 20.09 344 LYS A O 1
ATOM 891 N N . TRP A 1 98 ? 16.357 43.364 94.893 1.00 16.61 345 TRP A N 1
ATOM 892 C CA . TRP A 1 98 ? 17.731 43.827 94.895 1.00 13.65 345 TRP A CA 1
ATOM 893 C C . TRP A 1 98 ? 18.299 43.860 93.512 1.00 13.84 345 TRP A C 1
ATOM 894 O O . TRP A 1 98 ? 19.233 44.610 93.241 1.00 14.10 345 TRP A O 1
ATOM 907 N N . LEU A 1 99 ? 17.758 43.021 92.641 1.00 14.67 346 LEU A N 1
ATOM 908 C CA . LEU A 1 99 ? 18.246 42.947 91.277 1.00 18.15 346 LEU A CA 1
ATOM 909 C C . LEU A 1 99 ? 17.488 43.914 90.394 1.00 20.02 346 LEU A C 1
ATOM 910 O O . LEU A 1 99 ? 17.143 43.614 89.262 1.00 23.10 346 LEU A O 1
ATOM 916 N N . THR A 1 100 ? 17.261 45.105 90.904 1.00 22.28 347 THR A N 1
ATOM 917 C CA . THR A 1 100 ? 16.527 46.096 90.156 1.00 23.82 347 THR A CA 1
ATOM 918 C C . THR A 1 100 ? 17.204 47.448 90.253 1.00 24.27 347 THR A C 1
ATOM 919 O O . THR A 1 100 ? 17.560 47.908 91.347 1.00 24.67 347 THR A O 1
ATOM 925 N N . GLY A 1 101 ? 17.491 48.026 89.095 1.00 24.12 348 GLY A N 1
ATOM 926 C CA . GLY A 1 101 ? 18.090 49.344 89.077 1.00 25.95 348 GLY A CA 1
ATOM 927 C C . GLY A 1 101 ? 17.014 50.264 89.628 1.00 26.66 348 GLY A C 1
ATOM 928 O O . GLY A 1 101 ? 15.832 50.050 89.338 1.00 27.75 348 GLY A O 1
ATOM 930 N N . GLY A 1 102 ? 17.390 51.222 90.475 1.00 27.01 349 GLY A N 1
ATOM 931 C CA . GLY A 1 102 ? 16.409 52.140 91.042 1.00 25.61 349 GLY A CA 1
ATOM 932 C C . GLY A 1 102 ? 15.969 53.227 90.066 1.00 24.44 349 GLY A C 1
ATOM 933 O O . GLY A 1 102 ? 16.320 53.184 88.882 1.00 24.14 349 GLY A O 1
ATOM 935 N N . ALA A 1 103 ? 15.185 54.194 90.540 1.00 22.51 350 ALA A N 1
ATOM 936 C CA . ALA A 1 103 ? 14.757 55.270 89.660 1.00 20.45 350 ALA A CA 1
ATOM 937 C C . ALA A 1 103 ? 16.048 55.878 89.155 1.00 20.01 350 ALA A C 1
ATOM 938 O O . ALA A 1 103 ? 17.028 55.976 89.891 1.00 19.38 350 ALA A O 1
ATOM 941 N N . PRO A 1 104 ? 16.093 56.237 87.878 1.00 19.30 351 PRO A N 1
ATOM 942 C CA . PRO A 1 104 ? 17.321 56.825 87.345 1.00 18.09 351 PRO A CA 1
ATOM 943 C C . PRO A 1 104 ? 17.708 58.153 87.983 1.00 17.43 351 PRO A C 1
ATOM 944 O O . PRO A 1 104 ? 18.827 58.636 87.805 1.00 17.17 351 PRO A O 1
ATOM 948 N N . ASN A 1 105 ? 16.807 58.722 88.773 1.00 16.89 352 ASN A N 1
ATOM 949 C CA . ASN A 1 105 ? 17.095 59.995 89.409 1.00 15.67 352 ASN A CA 1
ATOM 950 C C . ASN A 1 105 ? 17.044 59.876 90.921 1.00 12.82 352 ASN A C 1
ATOM 951 O O . ASN A 1 105 ? 16.769 60.843 91.607 1.00 13.44 352 ASN A O 1
ATOM 959 N N . ARG A 1 106 ? 17.361 58.699 91.437 1.00 10.43 353 ARG A N 1
ATOM 960 C CA . ARG A 1 106 ? 17.358 58.453 92.874 1.00 8.39 353 ARG A CA 1
ATOM 961 C C . ARG A 1 106 ? 18.352 59.307 93.678 1.00 8.90 353 ARG A C 1
ATOM 962 O O . ARG A 1 106 ? 18.266 59.354 94.907 1.00 11.44 353 ARG A O 1
ATOM 976 N N . TYR A 1 107 ? 19.315 59.945 93.008 1.00 8.34 354 TYR A N 1
ATOM 977 C CA . TYR A 1 107 ? 20.285 60.812 93.691 1.00 7.59 354 TYR A CA 1
ATOM 978 C C . TYR A 1 107 ? 20.102 62.236 93.162 1.00 7.10 354 TYR A C 1
ATOM 979 O O . TYR A 1 107 ? 20.993 63.089 93.296 1.00 6.51 354 TYR A O 1
ATOM 990 N N . ARG A 1 108 ? 18.918 62.459 92.587 1.00 7.84 355 ARG A N 1
ATOM 991 C CA . ARG A 1 108 ? 18.469 63.707 91.963 1.00 9.06 355 ARG A CA 1
ATOM 992 C C . ARG A 1 108 ? 19.083 63.796 90.570 1.00 9.83 355 ARG A C 1
ATOM 993 O O . ARG A 1 108 ? 18.371 63.625 89.576 1.00 10.56 355 ARG A O 1
ATOM 1007 N N . PHE A 1 109 ? 20.395 64.019 90.480 1.00 9.42 356 PHE A N 1
ATOM 1008 C CA . PHE A 1 109 ? 21.034 64.075 89.165 1.00 11.20 356 PHE A CA 1
ATOM 1009 C C . PHE A 1 109 ? 20.861 62.703 88.490 1.00 12.49 356 PHE A C 1
ATOM 1010 O O . PHE A 1 109 ? 20.823 61.681 89.177 1.00 14.34 356 PHE A O 1
ATOM 1019 N N . LYS A 1 110 ? 20.712 62.674 87.169 1.00 14.20 357 LYS A N 1
ATOM 1020 C CA . LYS A 1 110 ? 20.493 61.413 86.453 1.00 14.97 357 LYS A CA 1
ATOM 1021 C C . LYS A 1 110 ? 21.724 60.519 86.337 1.00 14.72 357 LYS A C 1
ATOM 1022 O O . LYS A 1 110 ? 22.818 60.991 86.030 1.00 14.30 357 LYS A O 1
ATOM 1032 N N . VAL A 1 111 ? 21.525 59.226 86.573 1.00 16.12 358 VAL A N 1
ATOM 1033 C CA . VAL A 1 111 ? 22.584 58.215 86.498 1.00 16.98 358 VAL A CA 1
ATOM 1034 C C . VAL A 1 111 ? 22.450 57.411 85.209 1.00 18.71 358 VAL A C 1
ATOM 1035 O O . VAL A 1 111 ? 21.352 57.001 84.860 1.00 20.03 358 VAL A O 1
ATOM 1040 N N . LYS A 1 112 ? 23.550 57.234 84.483 1.00 20.26 359 LYS A N 1
ATOM 1041 C CA . LYS A 1 112 ? 23.540 56.463 83.249 1.00 22.67 359 LYS A CA 1
ATOM 1042 C C . LYS A 1 112 ? 23.270 54.992 83.500 1.00 23.73 359 LYS A C 1
ATOM 1043 O O . LYS A 1 112 ? 23.798 54.405 84.434 1.00 24.19 359 LYS A O 1
ATOM 1053 N N . GLU A 1 113 ? 22.465 54.407 82.625 1.00 26.62 360 GLU A N 1
ATOM 1054 C CA . GLU A 1 113 ? 22.096 52.998 82.665 1.00 29.60 360 GLU A CA 1
ATOM 1055 C C . GLU A 1 113 ? 23.264 52.208 82.106 1.00 29.02 360 GLU A C 1
ATOM 1056 O O . GLU A 1 113 ? 23.779 52.521 81.041 1.00 30.78 360 GLU A O 1
ATOM 1063 N N . ASP A 1 114 ? 23.730 51.233 82.863 1.00 28.86 361 ASP A N 1
ATOM 1064 C CA . ASP A 1 114 ? 24.821 50.406 82.404 1.00 28.89 361 ASP A CA 1
ATOM 1065 C C . ASP A 1 114 ? 24.499 48.961 82.766 1.00 29.98 361 ASP A C 1
ATOM 1066 O O . ASP A 1 114 ? 23.326 48.601 82.943 1.00 28.88 361 ASP A O 1
ATOM 1072 N N . ASP A 1 115 ? 25.528 48.132 82.884 1.00 31.73 362 ASP A N 1
ATOM 1073 C CA . ASP A 1 115 ? 25.293 46.739 83.229 1.00 33.46 362 ASP A CA 1
ATOM 1074 C C . ASP A 1 115 ? 26.331 46.188 84.202 1.00 33.13 362 ASP A C 1
ATOM 1075 O O . ASP A 1 115 ? 27.472 45.882 83.813 1.00 34.37 362 ASP A O 1
ATOM 1081 N N . PRO A 1 116 ? 25.958 46.077 85.486 1.00 31.08 363 PRO A N 1
ATOM 1082 C CA . PRO A 1 116 ? 26.845 45.563 86.529 1.00 30.07 363 PRO A CA 1
ATOM 1083 C C . PRO A 1 116 ? 27.238 44.120 86.242 1.00 28.53 363 PRO A C 1
ATOM 1084 O O . PRO A 1 116 ? 28.391 43.742 86.431 1.00 26.93 363 PRO A O 1
ATOM 1088 N N . LYS A 1 117 ? 26.285 43.336 85.742 1.00 27.76 364 LYS A N 1
ATOM 1089 C CA . LYS A 1 117 ? 26.543 41.933 85.425 1.00 27.62 364 LYS A CA 1
ATOM 1090 C C . LYS A 1 117 ? 27.801 41.842 84.580 1.00 26.58 364 LYS A C 1
ATOM 1091 O O . LYS A 1 117 ? 28.763 41.172 84.948 1.00 25.64 364 LYS A O 1
ATOM 1101 N N . GLY A 1 118 ? 27.826 42.619 83.504 1.00 26.59 365 GLY A N 1
ATOM 1102 C CA . GLY A 1 118 ? 28.984 42.624 82.632 1.00 26.71 365 GLY A CA 1
ATOM 1103 C C . GLY A 1 118 ? 30.236 42.920 83.429 1.00 26.62 365 GLY A C 1
ATOM 1104 O O . GLY A 1 118 ? 31.245 42.241 83.270 1.00 26.92 365 GLY A O 1
ATOM 1106 N N . LEU A 1 119 ? 30.131 43.882 84.347 1.00 27.44 366 LEU A N 1
ATOM 1107 C CA . LEU A 1 119 ? 31.246 44.313 85.204 1.00 27.85 366 LEU A CA 1
ATOM 1108 C C . LEU A 1 119 ? 31.869 43.221 86.090 1.00 28.08 366 LEU A C 1
ATOM 1109 O O . LEU A 1 119 ? 33.103 43.141 86.191 1.00 28.51 366 LEU A O 1
ATOM 1115 N N . PHE A 1 120 ? 31.028 42.389 86.711 1.00 28.54 367 PHE A N 1
ATOM 1116 C CA . PHE A 1 120 ? 31.488 41.297 87.579 1.00 29.65 367 PHE A CA 1
ATOM 1117 C C . PHE A 1 120 ? 32.260 40.281 86.760 1.00 29.91 367 PHE A C 1
ATOM 1118 O O . PHE A 1 120 ? 33.366 39.889 87.129 1.00 29.60 367 PHE A O 1
ATOM 1127 N N . LEU A 1 121 ? 31.677 39.876 85.636 1.00 30.22 368 LEU A N 1
ATOM 1128 C CA . LEU A 1 121 ? 32.295 38.900 84.746 1.00 30.53 368 LEU A CA 1
ATOM 1129 C C . LEU A 1 121 ? 33.652 39.392 84.258 1.00 29.89 368 LEU A C 1
ATOM 1130 O O . LEU A 1 121 ? 34.585 38.604 84.057 1.00 30.74 368 LEU A O 1
ATOM 1136 N N . LEU A 1 122 ? 33.762 40.698 84.068 1.00 28.88 369 LEU A N 1
ATOM 1137 C CA . LEU A 1 122 ? 35.010 41.270 83.638 1.00 27.91 369 LEU A CA 1
ATOM 1138 C C . LEU A 1 122 ? 36.022 41.190 84.763 1.00 28.69 369 LEU A C 1
ATOM 1139 O O . LEU A 1 122 ? 37.204 41.005 84.502 1.00 29.21 369 LEU A O 1
ATOM 1145 N N . MET A 1 123 ? 35.566 41.319 86.011 1.00 28.34 370 MET A N 1
ATOM 1146 C CA . MET A 1 123 ? 36.459 41.218 87.172 1.00 27.85 370 MET A CA 1
ATOM 1147 C C . MET A 1 123 ? 37.071 39.827 87.255 1.00 27.76 370 MET A C 1
ATOM 1148 O O . MET A 1 123 ? 38.068 39.618 87.949 1.00 28.51 370 MET A O 1
ATOM 1154 N N . GLY A 1 124 ? 36.470 38.874 86.551 1.00 26.92 371 GLY A N 1
ATOM 1155 C CA . GLY A 1 124 ? 36.958 37.512 86.597 1.00 26.08 371 GLY A CA 1
ATOM 1156 C C . GLY A 1 124 ? 36.174 36.745 87.647 1.00 26.03 371 GLY A C 1
ATOM 1157 O O . GLY A 1 124 ? 36.725 35.937 88.395 1.00 27.80 371 GLY A O 1
ATOM 1159 N N . ALA A 1 125 ? 34.877 37.013 87.700 1.00 24.63 372 ALA A N 1
ATOM 1160 C CA . ALA A 1 125 ? 33.986 36.370 88.638 1.00 23.72 372 ALA A CA 1
ATOM 1161 C C . ALA A 1 125 ? 32.990 35.493 87.902 1.00 24.04 372 ALA A C 1
ATOM 1162 O O . ALA A 1 125 ? 32.393 35.918 86.909 1.00 24.17 372 ALA A O 1
ATOM 1165 N N . LYS A 1 126 ? 32.854 34.253 88.366 1.00 23.37 373 LYS A N 1
ATOM 1166 C CA . LYS A 1 126 ? 31.908 33.315 87.796 1.00 22.33 373 LYS A CA 1
ATOM 1167 C C . LYS A 1 126 ? 30.684 33.487 88.678 1.00 21.44 373 LYS A C 1
ATOM 1168 O O . LYS A 1 126 ? 30.735 33.207 89.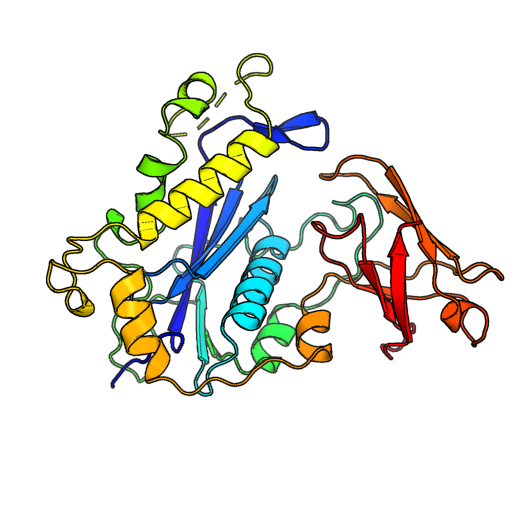883 1.00 20.67 373 LYS A O 1
ATOM 1178 N N . MET A 1 127 ? 29.617 34.006 88.087 1.00 19.71 374 MET A N 1
ATOM 1179 C CA . MET A 1 127 ? 28.376 34.275 88.800 1.00 19.62 374 MET A CA 1
ATOM 1180 C C . MET A 1 127 ? 27.477 33.053 88.912 1.00 16.58 374 MET A C 1
ATOM 1181 O O . MET A 1 127 ? 27.361 32.285 87.967 1.00 16.16 374 MET A O 1
ATOM 1187 N N . HIS A 1 128 ? 26.812 32.895 90.053 1.00 13.53 375 HIS A N 1
ATOM 1188 C CA . HIS A 1 128 ? 25.928 31.760 90.288 1.00 11.13 375 HIS A CA 1
ATOM 1189 C C . HIS A 1 128 ? 24.623 32.260 90.873 1.00 9.92 375 HIS A C 1
ATOM 1190 O O . HIS A 1 128 ? 24.620 33.171 91.681 1.00 11.55 375 HIS A O 1
ATOM 1200 N N . TRP A 1 129 ? 23.517 31.657 90.482 1.00 8.18 376 TRP A N 1
ATOM 1201 C CA . TRP A 1 129 ? 22.221 32.080 90.972 1.00 10.02 376 TRP A CA 1
ATOM 1202 C C . TRP A 1 129 ? 21.509 31.037 91.816 1.00 10.75 376 TRP A C 1
ATOM 1203 O O . TRP A 1 129 ? 20.315 31.172 92.112 1.00 13.59 376 TRP A O 1
ATOM 1216 N N . THR A 1 130 ? 22.236 30.007 92.221 1.00 11.52 377 THR A N 1
ATOM 1217 C CA . THR A 1 130 ? 21.671 28.953 93.054 1.00 14.91 377 THR A CA 1
ATOM 1218 C C . THR A 1 130 ? 22.444 28.815 94.357 1.00 15.72 377 THR A C 1
ATOM 1219 O O . THR A 1 130 ? 23.400 29.555 94.627 1.00 14.59 377 THR A O 1
ATOM 1225 N N . SER A 1 131 ? 22.041 27.832 95.148 1.00 15.97 378 SER A N 1
ATOM 1226 C CA . SER A 1 131 ? 22.668 27.580 96.428 1.00 16.14 378 SER A CA 1
ATOM 1227 C C . SER A 1 131 ? 23.966 26.791 96.356 1.00 15.14 378 SER A C 1
ATOM 1228 O O . SER A 1 131 ? 24.616 26.574 97.392 1.00 15.91 378 SER A O 1
ATOM 1233 N N . VAL A 1 132 ? 24.356 26.361 95.161 1.00 13.35 379 VAL A N 1
ATOM 1234 C CA . VAL A 1 132 ? 25.580 25.578 95.030 1.00 13.39 379 VAL A CA 1
ATOM 1235 C C . VAL A 1 132 ? 26.397 25.929 93.780 1.00 14.33 379 VAL A C 1
ATOM 1236 O O . VAL A 1 132 ? 25.900 26.580 92.853 1.00 13.86 379 VAL A O 1
ATOM 1241 N N . VAL A 1 133 ? 27.651 25.492 93.760 1.00 14.62 380 VAL A N 1
ATOM 1242 C CA . VAL A 1 133 ? 28.537 25.723 92.620 1.00 16.76 380 VAL A CA 1
ATOM 1243 C C . VAL A 1 133 ? 28.684 24.398 91.839 1.00 20.38 380 VAL A C 1
ATOM 1244 O O . VAL A 1 133 ? 29.183 23.399 92.370 1.00 23.27 380 VAL A O 1
ATOM 1249 N N . ALA A 1 134 ? 28.213 24.366 90.596 1.00 22.06 381 ALA A N 1
ATOM 1250 C CA . ALA A 1 134 ? 28.302 23.152 89.782 1.00 22.79 381 ALA A CA 1
ATOM 1251 C C . ALA A 1 134 ? 29.716 22.601 89.562 1.00 23.48 381 ALA A C 1
ATOM 1252 O O . ALA A 1 134 ? 30.655 23.336 89.231 1.00 24.77 381 ALA A O 1
ATOM 1255 N N . GLY A 1 135 ? 29.850 21.294 89.768 1.00 23.96 382 GLY A N 1
ATOM 1256 C CA . GLY A 1 135 ? 31.123 20.628 89.564 1.00 24.10 382 GLY A CA 1
ATOM 1257 C C . GLY A 1 135 ? 32.064 20.642 90.737 1.00 24.27 382 GLY A C 1
ATOM 1258 O O . GLY A 1 135 ? 33.180 20.130 90.640 1.00 24.76 382 GLY A O 1
ATOM 1260 N N . LYS A 1 136 ? 31.632 21.232 91.843 1.00 24.24 383 LYS A N 1
ATOM 1261 C CA . LYS A 1 136 ? 32.463 21.291 93.040 1.00 23.77 383 LYS A CA 1
ATOM 1262 C C . LYS A 1 136 ? 31.622 20.851 94.221 1.00 23.19 383 LYS A C 1
ATOM 1263 O O . LYS A 1 136 ? 30.422 21.130 94.282 1.00 24.47 383 LYS A O 1
ATOM 1273 N N . GLY A 1 137 ? 32.225 20.079 95.113 1.00 22.46 384 GLY A N 1
ATOM 1274 C CA . GLY A 1 137 ? 31.499 19.598 96.276 1.00 21.99 384 GLY A CA 1
ATOM 1275 C C . GLY A 1 137 ? 31.832 20.498 97.431 1.00 21.12 384 GLY A C 1
ATOM 1276 O O . GLY A 1 137 ? 32.367 20.052 98.439 1.00 22.71 384 GLY A O 1
ATOM 1278 N N . TRP A 1 138 ? 31.523 21.779 97.266 1.00 20.23 385 TRP A N 1
ATOM 1279 C CA . TRP A 1 138 ? 31.808 22.785 98.271 1.00 17.53 385 TRP A CA 1
ATOM 1280 C C . TRP A 1 138 ? 30.683 23.005 99.234 1.00 18.01 385 TRP A C 1
ATOM 1281 O O . TRP A 1 138 ? 30.824 23.783 100.165 1.00 20.03 385 TRP A O 1
ATOM 1294 N N . GLY A 1 139 ? 29.537 22.397 98.973 1.00 18.71 386 GLY A N 1
ATOM 1295 C CA . GLY A 1 139 ? 28.414 22.585 99.873 1.00 20.41 386 GLY A CA 1
ATOM 1296 C C . GLY A 1 139 ? 27.529 23.744 99.454 1.00 21.83 386 GLY A C 1
ATOM 1297 O O . GLY A 1 139 ? 27.488 24.097 98.275 1.00 21.44 386 GLY A O 1
ATOM 1299 N N . GLN A 1 140 ? 26.859 24.368 100.413 1.00 23.28 387 GLN A N 1
ATOM 1300 C CA . GLN A 1 140 ? 25.962 25.475 100.104 1.00 24.98 387 GLN A CA 1
ATOM 1301 C C . GLN A 1 140 ? 26.445 26.844 100.521 1.00 24.07 387 GLN A C 1
ATOM 1302 O O . GLN A 1 140 ? 27.238 26.979 101.460 1.00 25.77 387 GLN A O 1
ATOM 1311 N N . ALA A 1 141 ? 25.908 27.854 99.842 1.00 21.85 388 ALA A N 1
ATOM 1312 C CA . ALA A 1 141 ? 26.226 29.253 100.095 1.00 19.22 388 ALA A CA 1
ATOM 1313 C C . ALA A 1 141 ? 25.787 29.738 101.466 1.00 18.43 388 ALA A C 1
ATOM 1314 O O . ALA A 1 141 ? 26.562 30.335 102.185 1.00 16.60 388 ALA A O 1
ATOM 1317 N N . LYS A 1 142 ? 24.532 29.499 101.816 1.00 20.29 389 LYS A N 1
ATOM 1318 C CA . LYS A 1 142 ? 23.998 29.930 103.108 1.00 21.43 389 LYS A CA 1
ATOM 1319 C C . LYS A 1 142 ? 24.218 28.844 104.142 1.00 21.36 389 LYS A C 1
ATOM 1320 O O . LYS A 1 142 ? 24.002 27.673 103.865 1.00 23.03 389 LYS A O 1
ATOM 1330 N N . PRO A 1 143 ? 24.649 29.219 105.355 1.00 21.21 390 PRO A N 1
ATOM 1331 C CA . PRO A 1 143 ? 24.875 28.205 106.385 1.00 21.54 390 PRO A CA 1
ATOM 1332 C C . PRO A 1 143 ? 23.543 27.721 106.932 1.00 22.98 390 PRO A C 1
ATOM 1333 O O . PRO A 1 143 ? 22.559 28.458 106.895 1.00 22.76 390 PRO A O 1
ATOM 1337 N N . VAL A 1 144 ? 23.500 26.483 107.412 1.00 24.32 391 VAL A N 1
ATOM 1338 C CA . VAL A 1 144 ? 22.256 25.957 107.968 1.00 27.28 391 VAL A CA 1
ATOM 1339 C C . VAL A 1 144 ? 21.974 26.621 109.310 1.00 27.60 391 VAL A C 1
ATOM 1340 O O . VAL A 1 144 ? 20.826 26.678 109.767 1.00 27.68 391 VAL A O 1
ATOM 1345 N N . GLU A 1 145 ? 23.040 27.100 109.944 1.00 28.35 392 GLU A N 1
ATOM 1346 C CA . GLU A 1 145 ? 22.942 27.774 111.223 1.00 27.64 392 GLU A CA 1
ATOM 1347 C C . GLU A 1 145 ? 22.705 29.267 110.967 1.00 25.66 392 GLU A C 1
ATOM 1348 O O . GLU A 1 145 ? 23.616 29.978 110.548 1.00 25.20 392 GLU A O 1
ATOM 1355 N N . ARG A 1 146 ? 21.474 29.723 111.207 1.00 23.97 393 ARG A N 1
ATOM 1356 C CA . ARG A 1 146 ? 21.074 31.117 111.010 1.00 21.64 393 ARG A CA 1
ATOM 1357 C C . ARG A 1 146 ? 22.068 32.089 111.612 1.00 19.10 393 ARG A C 1
ATOM 1358 O O . ARG A 1 146 ? 22.306 33.158 111.061 1.00 17.99 393 ARG A O 1
ATOM 1372 N N . ALA A 1 147 ? 22.639 31.711 112.747 1.00 15.35 394 ALA A N 1
ATOM 1373 C CA . ALA A 1 147 ? 23.596 32.557 113.428 1.00 13.89 394 ALA A CA 1
ATOM 1374 C C . ALA A 1 147 ? 24.886 32.797 112.667 1.00 12.08 394 ALA A C 1
ATOM 1375 O O . ALA A 1 147 ? 25.562 33.790 112.923 1.00 14.02 394 ALA A O 1
ATOM 1378 N N . PHE A 1 148 ? 25.238 31.911 111.747 1.00 9.00 395 PHE A N 1
ATOM 1379 C CA . PHE A 1 148 ? 26.477 32.079 111.002 1.00 7.55 395 PHE A CA 1
ATOM 1380 C C . PHE A 1 148 ? 26.294 32.917 109.774 1.00 8.55 395 PHE A C 1
ATOM 1381 O O . PHE A 1 148 ? 27.246 33.231 109.073 1.00 8.06 395 PHE A O 1
ATOM 1390 N N . GLY A 1 149 ? 25.054 33.293 109.519 1.00 9.35 396 GLY A N 1
ATOM 1391 C CA . GLY A 1 149 ? 24.763 34.112 108.367 1.00 9.97 396 GLY A CA 1
ATOM 1392 C C . GLY A 1 149 ? 24.339 35.501 108.784 1.00 12.42 396 GLY A C 1
ATOM 1393 O O . GLY A 1 149 ? 24.413 35.892 109.963 1.00 13.77 396 GLY A O 1
ATOM 1395 N N . VAL A 1 150 ? 23.821 36.223 107.804 1.00 13.17 397 VAL A N 1
ATOM 1396 C CA . VAL A 1 150 ? 23.367 37.587 107.967 1.00 14.16 397 VAL A CA 1
ATOM 1397 C C . VAL A 1 150 ? 22.340 37.735 109.095 1.00 14.23 397 VAL A C 1
ATOM 1398 O O . VAL A 1 150 ? 22.368 38.716 109.821 1.00 16.50 397 VAL A O 1
ATOM 1403 N N . GLY A 1 151 ? 21.456 36.758 109.264 1.00 13.67 398 GLY A N 1
ATOM 1404 C CA . GLY A 1 151 ? 20.462 36.841 110.318 1.00 12.60 398 GLY A CA 1
ATOM 1405 C C . GLY A 1 151 ? 21.073 36.932 111.708 1.00 14.19 398 GLY A C 1
ATOM 1406 O O . GLY A 1 151 ? 20.478 37.547 112.605 1.00 15.40 398 GLY A O 1
ATOM 1408 N N . GLY A 1 152 ? 22.276 36.380 111.881 1.00 13.51 399 GLY A N 1
ATOM 1409 C CA . GLY A 1 152 ? 22.935 36.400 113.178 1.00 13.91 399 GLY A CA 1
ATOM 1410 C C . GLY A 1 152 ? 23.328 37.788 113.652 1.00 15.72 399 GLY A C 1
ATOM 1411 O O . GLY A 1 152 ? 23.693 37.992 114.822 1.00 16.08 399 GLY A O 1
ATOM 1413 N N . LEU A 1 153 ? 23.267 38.748 112.733 1.00 15.72 400 LEU A N 1
ATOM 1414 C CA . LEU A 1 153 ? 23.606 40.124 113.035 1.00 15.44 400 LEU A CA 1
ATOM 1415 C C . LEU A 1 153 ? 22.487 40.894 113.722 1.00 16.38 400 LEU A C 1
ATOM 1416 O O . LEU A 1 153 ? 22.758 41.937 114.297 1.00 18.71 400 LEU A O 1
ATOM 1422 N N . GLU A 1 154 ? 21.253 40.388 113.707 1.00 16.80 401 GLU A N 1
ATOM 1423 C CA . GLU A 1 154 ? 20.144 41.101 114.348 1.00 17.41 401 GLU A CA 1
ATOM 1424 C C . GLU A 1 154 ? 20.370 41.324 115.841 1.00 16.22 401 GLU A C 1
ATOM 1425 O O . GLU A 1 154 ? 19.870 42.292 116.400 1.00 15.80 401 GLU A O 1
ATOM 1432 N N . GLU A 1 155 ? 21.158 40.452 116.463 1.00 15.29 402 GLU A N 1
ATOM 1433 C CA . GLU A 1 155 ? 21.490 40.532 117.886 1.00 14.37 402 GLU A CA 1
ATOM 1434 C C . GLU A 1 155 ? 22.420 41.685 118.181 1.00 12.48 402 GLU A C 1
ATOM 1435 O O . GLU A 1 155 ? 22.409 42.252 119.276 1.00 10.45 402 GLU A O 1
ATOM 1442 N N . TYR A 1 156 ? 23.346 41.887 117.251 1.00 10.33 403 TYR A N 1
ATOM 1443 C CA . TYR A 1 156 ? 24.351 42.925 117.351 1.00 9.56 403 TYR A CA 1
ATOM 1444 C C . TYR A 1 156 ? 23.882 44.273 116.838 1.00 10.25 403 TYR A C 1
ATOM 1445 O O . TYR A 1 156 ? 24.375 45.306 117.306 1.00 11.42 403 TYR A O 1
ATOM 1456 N N . VAL A 1 157 ? 22.961 44.270 115.869 1.00 8.82 404 VAL A N 1
ATOM 1457 C CA . VAL A 1 157 ? 22.468 45.519 115.299 1.00 8.32 404 VAL A CA 1
ATOM 1458 C C . VAL A 1 157 ? 21.057 45.903 115.724 1.00 7.92 404 VAL A C 1
ATOM 1459 O O . VAL A 1 157 ? 20.891 46.637 116.700 1.00 8.60 404 VAL A O 1
ATOM 1464 N N . ASP A 1 158 ? 20.056 45.358 115.037 1.00 6.72 405 ASP A N 1
ATOM 1465 C CA . ASP A 1 158 ? 18.649 45.657 115.301 1.00 6.86 405 ASP A CA 1
ATOM 1466 C C . ASP A 1 158 ? 18.210 45.611 116.748 1.00 6.75 405 ASP A C 1
ATOM 1467 O O . ASP A 1 158 ? 17.321 46.360 117.155 1.00 7.08 405 ASP A O 1
ATOM 1473 N N . LYS A 1 159 ? 18.811 44.714 117.519 1.00 7.33 406 LYS A N 1
ATOM 1474 C CA . LYS A 1 159 ? 18.448 44.551 118.919 1.00 6.30 406 LYS A CA 1
ATOM 1475 C C . LYS A 1 159 ? 19.446 45.138 119.897 1.00 4.69 406 LYS A C 1
ATOM 1476 O O . LYS A 1 159 ? 19.386 44.875 121.086 1.00 6.81 406 LYS A O 1
ATOM 1486 N N . HIS A 1 160 ? 20.368 45.937 119.399 1.00 4.91 407 HIS A N 1
ATOM 1487 C CA . HIS A 1 160 ? 21.347 46.575 120.246 1.00 4.06 407 HIS A CA 1
ATOM 1488 C C . HIS A 1 160 ? 20.585 47.544 121.128 1.00 5.71 407 HIS A C 1
ATOM 1489 O O . HIS A 1 160 ? 19.743 48.294 120.634 1.00 6.17 407 HIS A O 1
ATOM 1499 N N . PRO A 1 161 ? 20.905 47.585 122.437 1.00 6.45 408 PRO A N 1
ATOM 1500 C CA . PRO A 1 161 ? 20.240 48.472 123.393 1.00 7.37 408 PRO A CA 1
ATOM 1501 C C . PRO A 1 161 ? 20.077 49.904 122.893 1.00 10.42 408 PRO A C 1
ATOM 1502 O O . PRO A 1 161 ? 19.047 50.528 123.118 1.00 13.73 408 PRO A O 1
ATOM 1506 N N . ALA A 1 162 ? 21.090 50.420 122.205 1.00 10.41 409 ALA A N 1
ATOM 1507 C CA . ALA A 1 162 ? 21.046 51.787 121.724 1.00 10.36 409 ALA A CA 1
ATOM 1508 C C . ALA A 1 162 ? 19.979 52.097 120.690 1.00 11.89 409 ALA A C 1
ATOM 1509 O O . ALA A 1 162 ? 19.584 53.249 120.563 1.00 13.11 409 ALA A O 1
ATOM 1512 N N . LEU A 1 163 ? 19.517 51.101 119.936 1.00 11.91 410 LEU A N 1
ATOM 1513 C CA . LEU A 1 163 ? 18.483 51.360 118.928 1.00 10.96 410 LEU A CA 1
ATOM 1514 C C . LEU A 1 163 ? 17.116 50.890 119.393 1.00 10.70 410 LEU A C 1
ATOM 1515 O O . LEU A 1 163 ? 16.142 50.995 118.655 1.00 10.60 410 LEU A O 1
ATOM 1521 N N . ALA A 1 164 ? 17.038 50.406 120.625 1.00 10.57 411 ALA A N 1
ATOM 1522 C CA . ALA A 1 164 ? 15.793 49.864 121.161 1.00 11.08 411 ALA A CA 1
ATOM 1523 C C . ALA A 1 164 ? 14.582 50.776 121.053 1.00 12.30 411 ALA A C 1
ATOM 1524 O O . ALA A 1 164 ? 13.437 50.309 121.015 1.00 11.92 411 ALA A O 1
ATOM 1527 N N . GLY A 1 165 ? 14.832 52.078 121.044 1.00 13.56 412 GLY A N 1
ATOM 1528 C CA . GLY A 1 165 ? 13.745 53.027 120.947 1.00 13.48 412 GLY A CA 1
ATOM 1529 C C . GLY A 1 165 ? 13.166 53.077 119.547 1.00 15.24 412 GLY A C 1
ATOM 1530 O O . GLY A 1 165 ? 11.987 53.430 119.365 1.00 15.29 412 GLY A O 1
ATOM 1532 N N . ALA A 1 166 ? 13.988 52.726 118.557 1.00 14.41 413 ALA A N 1
ATOM 1533 C CA . ALA A 1 166 ? 13.557 52.752 117.177 1.00 14.48 413 ALA A CA 1
ATOM 1534 C C . ALA A 1 166 ? 13.252 51.375 116.606 1.00 15.84 413 ALA A C 1
ATOM 1535 O O . ALA A 1 166 ? 12.757 51.272 115.485 1.00 16.33 413 ALA A O 1
ATOM 1538 N N . TYR A 1 167 ? 13.565 50.326 117.360 1.00 17.26 414 TYR A N 1
ATOM 1539 C CA . TYR A 1 167 ? 13.330 48.955 116.932 1.00 19.91 414 TYR A CA 1
ATOM 1540 C C . TYR A 1 167 ? 11.839 48.710 116.822 1.00 23.12 414 TYR A C 1
ATOM 1541 O O . TYR A 1 167 ? 11.086 49.076 117.708 1.00 24.58 414 TYR A O 1
ATOM 1552 N N . THR A 1 168 ? 11.400 48.110 115.729 1.00 26.36 415 THR A N 1
ATOM 1553 C CA . THR A 1 168 ? 9.980 47.834 115.533 1.00 29.60 415 THR A CA 1
ATOM 1554 C C . THR A 1 168 ? 9.657 46.354 115.668 1.00 32.04 415 THR A C 1
ATOM 1555 O O . THR A 1 168 ? 8.535 45.960 116.013 1.00 32.60 415 THR A O 1
ATOM 1561 N N . GLY A 1 169 ? 10.645 45.531 115.348 1.00 34.43 416 GLY A N 1
ATOM 1562 C CA . GLY A 1 169 ? 10.441 44.105 115.408 1.00 37.24 416 GLY A CA 1
ATOM 1563 C C . GLY A 1 169 ? 9.946 43.670 114.043 1.00 39.49 416 GLY A C 1
ATOM 1564 O O . GLY A 1 169 ? 9.524 44.510 113.235 1.00 38.46 416 GLY A O 1
ATOM 1566 N N . PRO A 1 170 ? 9.972 42.357 113.769 1.00 41.65 417 PRO A N 1
ATOM 1567 C CA . PRO A 1 170 ? 9.537 41.755 112.501 1.00 42.02 417 PRO A CA 1
ATOM 1568 C C . PRO A 1 170 ? 8.091 42.074 112.155 1.00 42.42 417 PRO A C 1
ATOM 1569 O O . PRO A 1 170 ? 7.420 41.272 111.511 1.00 43.43 417 PRO A O 1
ATOM 1573 N N . TYR A 1 179 ? 7.132 57.179 112.908 1.00 38.73 426 TYR A N 1
ATOM 1574 C CA . TYR A 1 179 ? 7.979 57.013 114.089 1.00 38.62 426 TYR A CA 1
ATOM 1575 C C . TYR A 1 179 ? 9.011 58.148 114.152 1.00 38.49 426 TYR A C 1
ATOM 1576 O O . TYR A 1 179 ? 10.119 57.986 114.676 1.00 38.20 426 TYR A O 1
ATOM 1579 N N . GLY A 1 180 ? 8.597 59.307 113.642 1.00 38.45 427 GLY A N 1
ATOM 1580 C CA . GLY A 1 180 ? 9.436 60.492 113.592 1.00 38.42 427 GLY A CA 1
ATOM 1581 C C . GLY A 1 180 ? 10.087 60.920 114.892 1.00 37.79 427 GLY A C 1
ATOM 1582 O O . GLY A 1 180 ? 11.112 61.613 114.874 1.00 37.62 427 GLY A O 1
ATOM 1584 N N . ASP A 1 181 ? 9.487 60.566 116.022 1.00 37.45 428 ASP A N 1
ATOM 1585 C CA . ASP A 1 181 ? 10.093 60.949 117.287 1.00 38.05 428 ASP A CA 1
ATOM 1586 C C . ASP A 1 181 ? 11.110 59.911 117.766 1.00 35.56 428 ASP A C 1
ATOM 1587 O O . ASP A 1 181 ? 12.150 60.257 118.331 1.00 36.75 428 ASP A O 1
ATOM 1593 N N . ARG A 1 182 ? 10.825 58.648 117.480 1.00 31.25 429 ARG A N 1
ATOM 1594 C CA . ARG A 1 182 ? 11.684 57.543 117.878 1.00 27.25 429 ARG A CA 1
ATOM 1595 C C . ARG A 1 182 ? 12.863 57.303 116.936 1.00 24.15 429 ARG A C 1
ATOM 1596 O O . ARG A 1 182 ? 13.915 56.810 117.357 1.00 25.25 429 ARG A O 1
ATOM 1599 N N . ALA A 1 183 ? 12.667 57.599 115.661 1.00 19.07 430 ALA A N 1
ATOM 1600 C CA . ALA A 1 183 ? 13.701 57.368 114.670 1.00 16.74 430 ALA A CA 1
ATOM 1601 C C . ALA A 1 183 ? 15.097 57.792 115.132 1.00 15.57 430 ALA A C 1
ATOM 1602 O O . ALA A 1 183 ? 15.271 58.900 115.628 1.00 15.84 430 ALA A O 1
ATOM 1605 N N . VAL A 1 184 ? 16.072 56.883 115.022 1.00 14.27 431 VAL A N 1
ATOM 1606 C CA . VAL A 1 184 ? 17.459 57.175 115.387 1.00 12.37 431 VAL A CA 1
ATOM 1607 C C . VAL A 1 184 ? 18.153 57.734 114.163 1.00 13.24 431 VAL A C 1
ATOM 1608 O O . VAL A 1 184 ? 17.801 57.421 113.031 1.00 12.89 431 VAL A O 1
ATOM 1613 N N . ASP A 1 185 ? 19.224 58.468 114.399 1.00 14.78 432 ASP A N 1
ATOM 1614 C CA . ASP A 1 185 ? 19.954 59.104 113.333 1.00 15.91 432 ASP A CA 1
ATOM 1615 C C . ASP A 1 185 ? 20.678 58.100 112.461 1.00 15.24 432 ASP A C 1
ATOM 1616 O O . ASP A 1 185 ? 21.128 57.067 112.956 1.00 15.61 432 ASP A O 1
ATOM 1622 N N . ALA A 1 186 ? 20.799 58.407 111.170 1.00 14.52 433 ALA A N 1
ATOM 1623 C CA . ALA A 1 186 ? 21.505 57.547 110.214 1.00 14.44 433 ALA A CA 1
ATOM 1624 C C . ALA A 1 186 ? 22.936 57.283 110.670 1.00 15.87 433 ALA A C 1
ATOM 1625 O O . ALA A 1 186 ? 23.425 56.161 110.583 1.00 17.08 433 ALA A O 1
ATOM 1628 N N . GLU A 1 187 ? 23.599 58.317 111.177 1.00 16.67 434 GLU A N 1
ATOM 1629 C CA . GLU A 1 187 ? 24.969 58.181 111.641 1.00 17.73 434 GLU A CA 1
ATOM 1630 C C . GLU A 1 187 ? 25.141 57.205 112.822 1.00 16.48 434 GLU A C 1
ATOM 1631 O O . GLU A 1 187 ? 26.128 56.467 112.893 1.00 18.57 434 GLU A O 1
ATOM 1638 N N . LEU A 1 188 ? 24.179 57.184 113.738 1.00 14.71 435 LEU A N 1
ATOM 1639 C CA . LEU A 1 188 ? 24.222 56.267 114.883 1.00 12.15 435 LEU A CA 1
ATOM 1640 C C . LEU A 1 188 ? 23.939 54.820 114.436 1.00 10.58 435 LEU A C 1
ATOM 1641 O O . LEU A 1 188 ? 24.569 53.885 114.916 1.00 10.73 435 LEU A O 1
ATOM 1647 N N . PHE A 1 189 ? 22.949 54.651 113.559 1.00 8.86 436 PHE A N 1
ATOM 1648 C CA . PHE A 1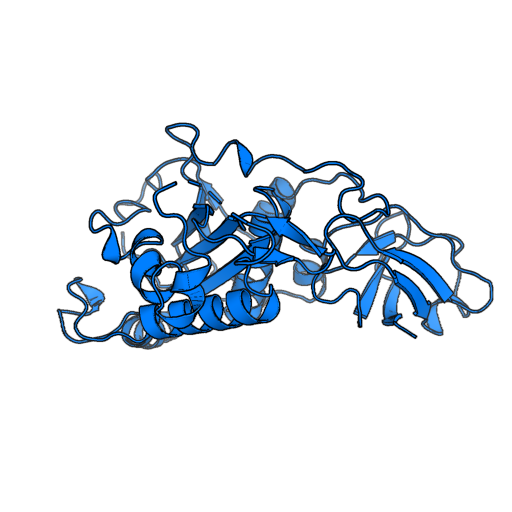 189 ? 22.588 53.346 113.041 1.00 7.29 436 PHE A CA 1
ATOM 1649 C C . PHE A 1 189 ? 23.779 52.747 112.309 1.00 8.28 436 PHE A C 1
ATOM 1650 O O . PHE A 1 189 ? 24.173 51.611 112.557 1.00 8.55 436 PHE A O 1
ATOM 1659 N N . LEU A 1 190 ? 24.359 53.531 111.409 1.00 8.02 437 LEU A N 1
ATOM 1660 C CA . LEU A 1 190 ? 25.500 53.095 110.632 1.00 8.29 437 LEU A CA 1
ATOM 1661 C C . LEU A 1 190 ? 26.741 52.790 111.466 1.00 8.67 437 LEU A C 1
ATOM 1662 O O . LEU A 1 190 ? 27.573 51.983 111.062 1.00 10.40 437 LEU A O 1
ATOM 1668 N N . LYS A 1 191 ? 26.897 53.443 112.609 1.00 9.59 438 LYS A N 1
ATOM 1669 C CA . LYS A 1 191 ? 28.038 53.160 113.475 1.00 9.21 438 LYS A CA 1
ATOM 1670 C C . LYS A 1 191 ? 27.764 51.804 114.168 1.00 8.49 438 LYS A C 1
ATOM 1671 O O . LYS A 1 191 ? 28.633 50.932 114.251 1.00 8.39 438 LYS A O 1
ATOM 1681 N N . THR A 1 192 ? 26.532 51.636 114.636 1.00 7.56 439 THR A N 1
ATOM 1682 C CA . THR A 1 192 ? 26.086 50.422 115.305 1.00 8.23 439 THR A CA 1
ATOM 1683 C C . THR A 1 192 ? 26.164 49.188 114.393 1.00 8.71 439 THR A C 1
ATOM 1684 O O . THR A 1 192 ? 26.509 48.090 114.849 1.00 10.30 439 THR A O 1
ATOM 1690 N N . LEU A 1 193 ? 25.853 49.377 113.110 1.00 7.26 440 LEU A N 1
ATOM 1691 C CA . LEU A 1 193 ? 25.914 48.326 112.099 1.00 5.02 440 LEU A CA 1
ATOM 1692 C C . LEU A 1 193 ? 27.385 47.914 111.913 1.00 5.18 440 LEU A C 1
ATOM 1693 O O . LEU A 1 193 ? 27.728 46.733 111.920 1.00 5.55 440 LEU A O 1
ATOM 1699 N N . ALA A 1 194 ? 28.256 48.897 111.728 1.00 3.58 441 ALA A N 1
ATOM 1700 C CA . ALA A 1 194 ? 29.664 48.607 111.535 1.00 4.42 441 ALA A CA 1
ATOM 1701 C C . ALA A 1 194 ? 30.272 47.878 112.746 1.00 4.99 441 ALA A C 1
ATOM 1702 O O . ALA A 1 194 ? 31.113 46.992 112.585 1.00 5.01 441 ALA A O 1
ATOM 1705 N N . GLU A 1 195 ? 29.873 48.267 113.959 1.00 5.99 442 GLU A N 1
ATOM 1706 C CA . GLU A 1 195 ? 30.391 47.617 115.165 1.00 5.22 442 GLU A CA 1
ATOM 1707 C C . GLU A 1 195 ? 29.813 46.218 115.339 1.00 6.15 442 GLU A C 1
ATOM 1708 O O . GLU A 1 195 ? 30.513 45.312 115.793 1.00 4.83 442 GLU A O 1
ATOM 1715 N N . GLY A 1 196 ? 28.541 46.043 114.968 1.00 6.49 443 GLY A N 1
ATOM 1716 C CA . GLY A 1 196 ? 27.907 44.737 115.054 1.00 5.47 443 GLY A CA 1
ATOM 1717 C C . GLY A 1 196 ? 28.589 43.764 114.112 1.00 5.09 443 GLY A C 1
ATOM 1718 O O . GLY A 1 196 ? 28.772 42.610 114.452 1.00 5.07 443 GLY A O 1
ATOM 1720 N N . VAL A 1 197 ? 29.008 44.239 112.940 1.00 4.10 444 VAL A N 1
ATOM 1721 C CA . VAL A 1 197 ? 29.694 43.382 111.994 1.00 4.47 444 VAL A CA 1
ATOM 1722 C C . VAL A 1 197 ? 31.052 43.011 112.564 1.00 5.08 444 VAL A C 1
ATOM 1723 O O . VAL A 1 197 ? 31.478 41.863 112.480 1.00 6.92 444 VAL A O 1
ATOM 1728 N N . ALA A 1 198 ? 31.752 43.988 113.116 1.00 4.38 445 ALA A N 1
ATOM 1729 C CA . ALA A 1 198 ? 33.055 43.728 113.700 1.00 5.09 445 ALA A CA 1
ATOM 1730 C C . ALA A 1 198 ? 32.991 42.682 114.819 1.00 6.62 445 ALA A C 1
ATOM 1731 O O . ALA A 1 198 ? 33.855 41.796 114.896 1.00 8.48 445 ALA A O 1
ATOM 1734 N N . MET A 1 199 ? 31.970 42.785 115.676 1.00 7.24 446 MET A N 1
ATOM 1735 C CA . MET A 1 199 ? 31.773 41.862 116.800 1.00 7.33 446 MET A CA 1
ATOM 1736 C C . MET A 1 199 ? 31.329 40.489 116.340 1.00 6.17 446 MET A C 1
ATOM 1737 O O . MET A 1 199 ? 31.666 39.488 116.957 1.00 5.67 446 MET A O 1
ATOM 1743 N N . PHE A 1 200 ? 30.568 40.444 115.258 1.00 4.62 447 PHE A N 1
ATOM 1744 C CA . PHE A 1 200 ? 30.108 39.179 114.696 1.00 5.09 447 PHE A CA 1
ATOM 1745 C C . PHE A 1 200 ? 31.332 38.407 114.211 1.00 5.50 447 PHE A C 1
ATOM 1746 O O . PHE A 1 200 ? 31.453 37.218 114.454 1.00 8.00 447 PHE A O 1
ATOM 1755 N N . ASN A 1 201 ? 32.255 39.090 113.546 1.00 5.76 448 ASN A N 1
ATOM 1756 C CA . ASN A 1 201 ? 33.457 38.442 113.024 1.00 5.71 448 ASN A CA 1
ATOM 1757 C C . ASN A 1 201 ? 34.446 38.014 114.095 1.00 6.55 448 ASN A C 1
ATOM 1758 O O . ASN A 1 201 ? 35.076 36.963 113.971 1.00 8.98 448 ASN A O 1
ATOM 1766 N N . ALA A 1 202 ? 34.631 38.858 115.110 1.00 6.72 449 ALA A N 1
ATOM 1767 C CA . ALA A 1 202 ? 35.572 38.600 116.189 1.00 5.15 449 ALA A CA 1
ATOM 1768 C C . ALA A 1 202 ? 35.125 37.626 117.272 1.00 5.68 449 ALA A C 1
ATOM 1769 O O . ALA A 1 202 ? 35.947 37.176 118.066 1.00 7.40 449 ALA A O 1
ATOM 1772 N N . ARG A 1 203 ? 33.842 37.307 117.324 1.00 4.98 450 ARG A N 1
ATOM 1773 C CA . ARG A 1 203 ? 33.313 36.395 118.338 1.00 6.56 450 ARG A CA 1
ATOM 1774 C C . ARG A 1 203 ? 33.922 34.989 118.256 1.00 9.03 450 ARG A C 1
ATOM 1775 O O . ARG A 1 203 ? 33.792 34.287 117.238 1.00 9.74 450 ARG A O 1
ATOM 1789 N N . THR A 1 204 ? 34.620 34.599 119.321 1.00 8.31 451 THR A N 1
ATOM 1790 C CA . THR A 1 204 ? 35.269 33.302 119.383 1.00 8.35 451 THR A CA 1
ATOM 1791 C C . THR A 1 204 ? 34.310 32.220 119.835 1.00 9.64 451 THR A C 1
ATOM 1792 O O . THR A 1 204 ? 33.179 32.510 120.205 1.00 10.32 451 THR A O 1
ATOM 1798 N N . GLY A 1 205 ? 34.759 30.967 119.778 1.00 10.62 452 GLY A N 1
ATOM 1799 C CA . GLY A 1 205 ? 33.921 29.854 120.193 1.00 9.86 452 GLY A CA 1
ATOM 1800 C C . GLY A 1 205 ? 32.956 29.400 119.117 1.00 11.82 452 GLY A C 1
ATOM 1801 O O . GLY A 1 205 ? 31.943 28.765 119.420 1.00 12.26 452 GLY A O 1
ATOM 1803 N N . ARG A 1 206 ? 33.267 29.720 117.859 1.00 10.76 453 ARG A N 1
ATOM 1804 C CA . ARG A 1 206 ? 32.430 29.353 116.720 1.00 11.06 453 ARG A CA 1
ATOM 1805 C C . ARG A 1 206 ? 32.422 27.845 116.469 1.00 11.79 453 ARG A C 1
ATOM 1806 O O . ARG A 1 206 ? 33.469 27.218 116.304 1.00 11.58 453 ARG A O 1
ATOM 1820 N N . GLU A 1 207 ? 31.228 27.274 116.398 1.00 13.73 454 GLU A N 1
ATOM 1821 C CA . GLU A 1 207 ? 31.061 25.845 116.190 1.00 14.36 454 GLU A CA 1
ATOM 1822 C C . GLU A 1 207 ? 30.997 25.469 114.700 1.00 15.01 454 GLU A C 1
ATOM 1823 O O . GLU A 1 207 ? 29.939 25.159 114.162 1.00 15.82 454 GLU A O 1
ATOM 1826 N N . THR A 1 208 ? 32.133 25.543 114.028 1.00 15.55 455 THR A N 1
ATOM 1827 C CA . THR A 1 208 ? 32.213 25.189 112.623 1.00 15.20 455 THR A CA 1
ATOM 1828 C C . THR A 1 208 ? 33.489 24.370 112.496 1.00 17.92 455 THR A C 1
ATOM 1829 O O . THR A 1 208 ? 34.338 24.401 113.383 1.00 17.36 455 THR A O 1
ATOM 1835 N N . GLU A 1 209 ? 33.655 23.673 111.382 1.00 21.22 456 GLU A N 1
ATOM 1836 C CA . GLU A 1 209 ? 34.849 22.867 111.185 1.00 24.39 456 GLU A CA 1
ATOM 1837 C C . GLU A 1 209 ? 36.146 23.680 111.269 1.00 24.38 456 GLU A C 1
ATOM 1838 O O . GLU A 1 209 ? 37.067 23.316 111.992 1.00 24.31 456 GLU A O 1
ATOM 1845 N N . MET A 1 210 ? 36.194 24.798 110.551 1.00 24.94 457 MET A N 1
ATOM 1846 C CA . MET A 1 210 ? 37.370 25.678 110.522 1.00 23.82 457 MET A CA 1
ATOM 1847 C C . MET A 1 210 ? 37.793 26.237 111.889 1.00 22.73 457 MET A C 1
ATOM 1848 O O . MET A 1 210 ? 38.983 26.352 112.186 1.00 21.64 457 MET A O 1
ATOM 1854 N N . CYS A 1 211 ? 36.802 26.625 112.682 1.00 21.85 458 CYS A N 1
ATOM 1855 C CA . CYS A 1 211 ? 37.013 27.207 114.003 1.00 21.46 458 CYS A CA 1
ATOM 1856 C C . CYS A 1 211 ? 37.106 26.201 115.155 1.00 22.02 458 CYS A C 1
ATOM 1857 O O . CYS A 1 211 ? 37.588 26.542 116.243 1.00 22.10 458 CYS A O 1
ATOM 1861 N N . GLY A 1 212 ? 36.557 25.006 114.939 1.00 21.25 459 GLY A N 1
ATOM 1862 C CA . GLY A 1 212 ? 36.593 23.961 115.940 1.00 19.52 459 GLY A CA 1
ATOM 1863 C C . GLY A 1 212 ? 36.089 24.373 117.301 1.00 19.51 459 GLY A C 1
ATOM 1864 O O . GLY A 1 212 ? 36.661 23.975 118.300 1.00 20.31 459 GLY A O 1
ATOM 1866 N N . GLY A 1 213 ? 35.043 25.186 117.346 1.00 18.91 460 GLY A N 1
ATOM 1867 C CA . GLY A 1 213 ? 34.502 25.624 118.614 1.00 18.00 460 GLY A CA 1
ATOM 1868 C C . GLY A 1 213 ? 35.417 26.542 119.402 1.00 18.71 460 GLY A C 1
ATOM 1869 O O . GLY A 1 213 ? 35.078 26.944 120.507 1.00 19.08 460 GLY A O 1
ATOM 1871 N N . LYS A 1 214 ? 36.550 26.925 118.830 1.00 19.37 461 LYS A N 1
ATOM 1872 C CA . LYS A 1 214 ? 37.491 27.784 119.540 1.00 20.83 461 LYS A CA 1
ATOM 1873 C C . LYS A 1 214 ? 37.672 29.174 118.923 1.00 20.01 461 LYS A C 1
ATOM 1874 O O . LYS A 1 214 ? 37.525 30.195 119.594 1.00 20.10 461 LYS A O 1
ATOM 1884 N N . LEU A 1 215 ? 38.037 29.204 117.650 1.00 18.39 462 LEU A N 1
ATOM 1885 C CA . LEU A 1 215 ? 38.303 30.457 116.968 1.00 15.96 462 LEU A CA 1
ATOM 1886 C C . LEU A 1 215 ? 37.092 31.253 116.495 1.00 14.24 462 LEU A C 1
ATOM 1887 O O . LEU A 1 215 ? 35.945 30.787 116.552 1.00 12.70 462 LEU A O 1
ATOM 1893 N N . SER A 1 216 ? 37.377 32.482 116.075 1.00 13.15 463 SER A N 1
ATOM 1894 C CA . SER A 1 216 ? 36.382 33.403 115.539 1.00 12.34 463 SER A CA 1
ATOM 1895 C C . SER A 1 216 ? 36.526 33.390 114.005 1.00 11.15 463 SER A C 1
ATOM 1896 O O . SER A 1 216 ? 37.532 32.914 113.466 1.00 13.61 463 SER A O 1
ATOM 1901 N N . PHE A 1 217 ? 35.556 33.946 113.299 1.00 9.89 464 PHE A N 1
ATOM 1902 C CA . PHE A 1 217 ? 35.620 33.983 111.840 1.00 7.89 464 PHE A CA 1
ATOM 1903 C C . PHE A 1 217 ? 36.845 34.754 111.387 1.00 7.86 464 PHE A C 1
ATOM 1904 O O . PHE A 1 217 ? 37.472 34.404 110.397 1.00 9.25 464 PHE A O 1
ATOM 1913 N N . ASP A 1 218 ? 37.205 35.780 112.146 1.00 8.33 465 ASP A N 1
ATOM 1914 C CA . ASP A 1 218 ? 38.380 36.585 111.847 1.00 9.22 465 ASP A CA 1
ATOM 1915 C C . ASP A 1 218 ? 39.659 35.770 111.914 1.00 9.22 465 ASP A C 1
ATOM 1916 O O . ASP A 1 218 ? 40.501 35.896 111.053 1.00 9.16 465 ASP A O 1
ATOM 1922 N N . ASP A 1 219 ? 39.798 34.953 112.958 1.00 10.32 466 ASP A N 1
ATOM 1923 C CA . ASP A 1 219 ? 40.963 34.086 113.155 1.00 11.20 466 ASP A CA 1
ATOM 1924 C C . ASP A 1 219 ? 41.144 33.156 111.967 1.00 11.83 466 ASP A C 1
ATOM 1925 O O . ASP A 1 219 ? 42.213 33.101 111.370 1.00 13.83 466 ASP A O 1
ATOM 1931 N N . VAL A 1 220 ? 40.104 32.406 111.627 1.00 11.75 467 VAL A N 1
ATOM 1932 C CA . VAL A 1 220 ? 40.218 31.480 110.523 1.00 12.65 467 VAL A CA 1
ATOM 1933 C C . VAL A 1 220 ? 40.397 32.178 109.202 1.00 13.64 467 VAL A C 1
ATOM 1934 O O . VAL A 1 220 ? 41.096 31.680 108.313 1.00 15.06 467 VAL A O 1
ATOM 1939 N N . PHE A 1 221 ? 39.811 33.352 109.058 1.00 14.00 468 PHE A N 1
ATOM 1940 C CA . PHE A 1 221 ? 39.990 34.069 107.805 1.00 13.50 468 PHE A CA 1
ATOM 1941 C C . PHE A 1 221 ? 41.440 34.532 107.636 1.00 14.89 468 PHE A C 1
ATOM 1942 O O . PHE A 1 221 ? 42.039 34.370 106.567 1.00 15.68 468 PHE A O 1
ATOM 1951 N N . GLU A 1 222 ? 42.025 35.066 108.700 1.00 16.76 469 GLU A N 1
ATOM 1952 C CA . GLU A 1 222 ? 43.394 35.534 108.623 1.00 18.34 469 GLU A CA 1
ATOM 1953 C C . GLU A 1 222 ? 44.360 34.388 108.374 1.00 17.20 469 GLU A C 1
ATOM 1954 O O . GLU A 1 222 ? 45.348 34.546 107.672 1.00 17.33 469 GLU A O 1
ATOM 1961 N N . ARG A 1 223 ? 44.050 33.227 108.932 1.00 16.41 470 ARG A N 1
ATOM 1962 C CA . ARG A 1 223 ? 44.877 32.036 108.767 1.00 16.98 470 ARG A CA 1
ATOM 1963 C C . ARG A 1 223 ? 44.806 31.493 107.336 1.00 16.52 470 ARG A C 1
ATOM 1964 O O . ARG A 1 223 ? 45.835 31.285 106.698 1.00 17.80 470 ARG A O 1
ATOM 1978 N N . GLU A 1 224 ? 43.592 31.312 106.817 1.00 15.46 471 GLU A N 1
ATOM 1979 C CA . GLU A 1 224 ? 43.394 30.784 105.476 1.00 14.79 471 GLU A CA 1
ATOM 1980 C C . GLU A 1 224 ? 43.660 31.774 104.368 1.00 16.93 471 GLU A C 1
ATOM 1981 O O . GLU A 1 224 ? 44.088 31.397 103.273 1.00 18.46 471 GLU A O 1
ATOM 1988 N N . TYR A 1 225 ? 43.380 33.041 104.620 1.00 16.65 472 TYR A N 1
ATOM 1989 C CA . TYR A 1 225 ? 43.598 34.046 103.599 1.00 17.53 472 TYR A CA 1
ATOM 1990 C C . TYR A 1 225 ? 45.089 34.125 103.238 1.00 19.45 472 TYR A C 1
ATOM 1991 O O . TYR A 1 225 ? 45.450 34.390 102.091 1.00 19.93 472 TYR A O 1
ATOM 2002 N N . ALA A 1 226 ? 45.957 33.868 104.211 1.00 20.60 473 ALA A N 1
ATOM 2003 C CA . ALA A 1 226 ? 47.396 33.896 103.972 1.00 22.22 473 ALA A CA 1
ATOM 2004 C C . ALA A 1 226 ? 47.860 32.719 103.092 1.00 23.94 473 ALA A C 1
ATOM 2005 O O . ALA A 1 226 ? 49.011 32.686 102.649 1.00 24.92 473 ALA A O 1
ATOM 2008 N N . ARG A 1 227 ? 46.971 31.747 102.880 1.00 24.96 474 ARG A N 1
ATOM 2009 C CA . ARG A 1 227 ? 47.238 30.566 102.053 1.00 24.72 474 ARG A CA 1
ATOM 2010 C C . ARG A 1 227 ? 46.447 30.618 100.751 1.00 25.05 474 ARG A C 1
ATOM 2011 O O . ARG A 1 227 ? 46.186 29.582 100.149 1.00 25.81 474 ARG A O 1
ATOM 2025 N N . THR A 1 228 ? 46.073 31.818 100.317 1.00 24.64 475 THR A N 1
ATOM 2026 C CA . THR A 1 228 ? 45.281 31.989 99.108 1.00 23.74 475 THR A CA 1
ATOM 2027 C C . THR A 1 228 ? 46.036 32.912 98.142 1.00 23.01 475 THR A C 1
ATOM 2028 O O . THR A 1 228 ? 46.831 33.760 98.573 1.00 24.93 475 THR A O 1
ATOM 2034 N N . ILE A 1 229 ? 45.805 32.744 96.843 1.00 20.55 476 ILE A N 1
ATOM 2035 C CA . ILE A 1 229 ? 46.479 33.556 95.829 1.00 16.49 476 ILE A CA 1
ATOM 2036 C C . ILE A 1 229 ? 45.494 34.564 95.237 1.00 15.93 476 ILE A C 1
ATOM 2037 O O . ILE A 1 229 ? 44.556 34.178 94.528 1.00 15.22 476 ILE A O 1
ATOM 2043 N N . VAL A 1 230 ? 45.668 35.840 95.578 1.00 15.00 477 VAL A N 1
ATOM 2044 C CA . VAL A 1 230 ? 44.786 36.888 95.068 1.00 16.15 477 VAL A CA 1
ATOM 2045 C C . VAL A 1 230 ? 45.583 37.919 94.292 1.00 18.34 477 VAL A C 1
ATOM 2046 O O . VAL A 1 230 ? 46.805 37.993 94.424 1.00 21.21 477 VAL A O 1
ATOM 2051 N N . ARG A 1 231 ? 44.910 38.677 93.441 1.00 20.45 478 ARG A N 1
ATOM 2052 C CA . ARG A 1 231 ? 45.576 39.721 92.684 1.00 22.97 478 ARG A CA 1
ATOM 2053 C C . ARG A 1 231 ? 44.876 41.027 93.031 1.00 24.58 478 ARG A C 1
ATOM 2054 O O . ARG A 1 231 ? 43.675 41.028 93.306 1.00 24.67 478 ARG A O 1
ATOM 2059 N N . LYS A 1 232 ? 45.626 42.122 93.093 1.00 27.05 479 LYS A N 1
ATOM 2060 C CA . LYS A 1 232 ? 45.029 43.421 93.403 1.00 29.06 479 LYS A CA 1
ATOM 2061 C C . LYS A 1 232 ? 44.377 44.017 92.169 1.00 28.42 479 LYS A C 1
ATOM 2062 O O . LYS A 1 232 ? 44.865 43.844 91.057 1.00 28.31 479 LYS A O 1
ATOM 2072 N N . PRO A 1 233 ? 43.213 44.657 92.342 1.00 27.85 480 PRO A N 1
ATOM 2073 C CA . PRO A 1 233 ? 42.516 45.262 91.200 1.00 27.52 480 PRO A CA 1
ATOM 2074 C C . PRO A 1 233 ? 43.164 46.572 90.757 1.00 26.39 480 PRO A C 1
ATOM 2075 O O . PRO A 1 233 ? 43.636 47.350 91.583 1.00 25.46 480 PRO A O 1
ATOM 2079 N N . THR A 1 234 ? 43.220 46.795 89.449 1.00 25.66 481 THR A N 1
ATOM 2080 C CA . THR A 1 234 ? 43.791 48.024 88.928 1.00 26.43 481 THR A CA 1
ATOM 2081 C C . THR A 1 234 ? 42.842 49.165 89.227 1.00 27.02 481 THR A C 1
ATOM 2082 O O . THR A 1 234 ? 41.673 48.937 89.544 1.00 27.92 481 THR A O 1
ATOM 2088 N N . GLU A 1 235 ? 43.337 50.391 89.097 1.00 27.62 482 GLU A N 1
ATOM 2089 C CA . GLU A 1 235 ? 42.520 51.574 89.331 1.00 27.49 482 GLU A CA 1
ATOM 2090 C C . GLU A 1 235 ? 41.339 51.579 88.388 1.00 26.24 482 GLU A C 1
ATOM 2091 O O . GLU A 1 235 ? 40.216 51.822 88.801 1.00 26.73 482 GLU A O 1
ATOM 2098 N N . GLU A 1 236 ? 41.568 51.239 87.133 1.00 25.02 483 GLU A N 1
ATOM 2099 C CA . GLU A 1 236 ? 40.458 51.232 86.207 1.00 25.44 483 GLU A CA 1
ATOM 2100 C C . GLU A 1 236 ? 39.377 50.270 86.665 1.00 24.34 483 GLU A C 1
ATOM 2101 O O . GLU A 1 236 ? 38.229 50.673 86.788 1.00 25.79 483 GLU A O 1
ATOM 2108 N N . GLN A 1 237 ? 39.751 49.031 86.991 1.00 22.74 484 GLN A N 1
ATOM 2109 C CA . GLN A 1 237 ? 38.785 48.031 87.445 1.00 20.45 484 GLN A CA 1
ATOM 2110 C C . GLN A 1 237 ? 37.962 48.601 88.583 1.00 19.82 484 GLN A C 1
ATOM 2111 O O . GLN A 1 237 ? 36.742 48.636 88.511 1.00 19.80 484 GLN A O 1
ATOM 2120 N N . LYS A 1 238 ? 38.638 49.130 89.588 1.00 18.87 485 LYS A N 1
ATOM 2121 C CA . LYS A 1 238 ? 37.961 49.714 90.730 1.00 20.52 485 LYS A CA 1
ATOM 2122 C C . LYS A 1 238 ? 36.996 50.841 90.330 1.00 21.13 485 LYS A C 1
ATOM 2123 O O . LYS A 1 238 ? 35.884 50.922 90.865 1.00 22.04 485 LYS A O 1
ATOM 2133 N N . ARG A 1 239 ? 37.386 51.660 89.350 1.00 20.19 486 ARG A N 1
ATOM 2134 C CA . ARG A 1 239 ? 36.549 52.757 88.876 1.00 18.21 486 ARG A CA 1
ATOM 2135 C C . ARG A 1 239 ? 35.353 52.326 88.058 1.00 17.98 486 ARG A C 1
ATOM 2136 O O . ARG A 1 239 ? 34.370 53.050 87.998 1.00 18.45 486 ARG A O 1
ATOM 2150 N N . MET A 1 240 ? 35.443 51.180 87.395 1.00 17.83 487 MET A N 1
ATOM 2151 C CA . MET A 1 240 ? 34.324 50.680 86.594 1.00 18.12 487 MET A CA 1
ATOM 2152 C C . MET A 1 240 ? 33.140 50.236 87.447 1.00 15.67 487 MET A C 1
ATOM 2153 O O . MET A 1 240 ? 32.034 50.081 86.938 1.00 14.89 487 MET A O 1
ATOM 2159 N N . LEU A 1 241 ? 33.387 49.950 88.724 1.00 13.68 488 LEU A N 1
ATOM 2160 C CA . LEU A 1 241 ? 32.316 49.562 89.637 1.00 11.33 488 LEU A CA 1
ATOM 2161 C C . LEU A 1 241 ? 31.589 50.802 90.205 1.00 12.09 488 LEU A C 1
ATOM 2162 O O . LEU A 1 241 ? 30.527 50.679 90.827 1.00 12.87 488 LEU A O 1
ATOM 2168 N N . LEU A 1 242 ? 32.168 51.989 90.008 1.00 9.86 489 LEU A N 1
ATOM 2169 C CA . LEU A 1 242 ? 31.549 53.215 90.474 1.00 8.03 489 LEU A CA 1
ATOM 2170 C C . LEU A 1 242 ? 30.354 53.491 89.560 1.00 8.13 489 LEU A C 1
ATOM 2171 O O . LEU A 1 242 ? 30.328 53.041 88.418 1.00 9.37 489 LEU A O 1
ATOM 2177 N N . LEU A 1 243 ? 29.369 54.229 90.055 1.00 9.30 490 LEU A N 1
ATOM 2178 C CA . LEU A 1 243 ? 28.181 54.548 89.269 1.00 8.93 490 LEU A CA 1
ATOM 2179 C C . LEU A 1 243 ? 28.476 55.628 88.253 1.00 9.53 490 LEU A C 1
ATOM 2180 O O . LEU A 1 243 ? 29.267 56.537 88.512 1.00 8.93 490 LEU A O 1
ATOM 2186 N N . PRO A 1 244 ? 27.869 55.518 87.058 1.00 9.26 491 PRO A N 1
ATOM 2187 C CA . PRO A 1 244 ? 28.060 56.490 85.989 1.00 8.66 491 PRO A CA 1
ATOM 2188 C C . PRO A 1 244 ? 26.897 57.486 85.908 1.00 10.67 491 PRO A C 1
ATOM 2189 O O . PRO A 1 244 ? 25.745 57.084 85.787 1.00 11.67 491 PRO A O 1
ATOM 2193 N N . ALA A 1 245 ? 27.200 58.777 86.057 1.00 9.66 492 ALA A N 1
ATOM 2194 C CA . ALA A 1 245 ? 26.203 59.834 85.975 1.00 9.29 492 ALA A CA 1
ATOM 2195 C C . ALA A 1 245 ? 26.160 60.318 84.536 1.00 10.30 492 ALA A C 1
ATOM 2196 O O . ALA A 1 245 ? 27.142 60.178 83.812 1.00 11.63 492 ALA A O 1
ATOM 2199 N N . GLU A 1 246 ? 25.024 60.841 84.102 1.00 10.54 493 GLU A N 1
ATOM 2200 C CA . GLU A 1 246 ? 24.929 61.352 82.744 1.00 12.86 493 GLU A CA 1
ATOM 2201 C C . GLU A 1 246 ? 25.865 62.534 82.602 1.00 12.02 493 GLU A C 1
ATOM 2202 O O . GLU A 1 246 ? 26.056 63.290 83.539 1.00 12.66 493 GLU A O 1
ATOM 2209 N N . ALA A 1 247 ? 26.401 62.706 81.401 1.00 12.65 494 ALA A N 1
ATOM 2210 C CA . ALA A 1 247 ? 27.365 63.760 81.106 1.00 12.81 494 ALA A CA 1
ATOM 2211 C C . ALA A 1 247 ? 26.950 65.139 81.574 1.00 13.37 494 ALA A C 1
ATOM 2212 O O . ALA A 1 247 ? 25.808 65.550 81.372 1.00 14.60 494 ALA A O 1
ATOM 2215 N N . VAL A 1 248 ? 27.883 65.833 82.225 1.00 12.96 495 VAL A N 1
ATOM 2216 C CA . VAL A 1 248 ? 27.661 67.178 82.718 1.00 12.32 495 VAL A CA 1
ATOM 2217 C C . VAL A 1 248 ? 28.609 68.075 81.944 1.00 14.28 495 VAL A C 1
ATOM 2218 O O . VAL A 1 248 ? 29.633 67.622 81.429 1.00 14.00 495 VAL A O 1
ATOM 2223 N N . ASN A 1 249 ? 28.254 69.344 81.835 1.00 16.01 496 ASN A N 1
ATOM 2224 C CA . ASN A 1 249 ? 29.077 70.304 81.126 1.00 17.84 496 ASN A CA 1
ATOM 2225 C C . ASN A 1 249 ? 30.205 70.833 82.008 1.00 19.14 496 ASN A C 1
ATOM 2226 O O . ASN A 1 249 ? 30.041 71.013 83.229 1.00 19.05 496 ASN A O 1
ATOM 2234 N N . VAL A 1 250 ? 31.343 71.090 81.377 1.00 19.71 497 VAL A N 1
ATOM 2235 C CA . VAL A 1 250 ? 32.504 71.643 82.056 1.00 20.72 497 VAL A CA 1
ATOM 2236 C C . VAL A 1 250 ? 32.640 73.085 81.576 1.00 21.65 497 VAL A C 1
ATOM 2237 O O . VAL A 1 250 ? 32.596 73.344 80.378 1.00 21.59 497 VAL A O 1
ATOM 2242 N N . SER A 1 251 ? 32.736 74.025 82.511 1.00 24.10 498 SER A N 1
ATOM 2243 C CA . SER A 1 251 ? 32.889 75.434 82.169 1.00 25.60 498 SER A CA 1
ATOM 2244 C C . SER A 1 251 ? 34.327 75.646 81.674 1.00 27.85 498 SER A C 1
ATOM 2245 O O . SER A 1 251 ? 35.136 74.714 81.699 1.00 29.20 498 SER A O 1
ATOM 2250 N N . ARG A 1 252 ? 34.657 76.869 81.256 1.00 29.74 499 ARG A N 1
ATOM 2251 C CA . ARG A 1 252 ? 36.000 77.171 80.761 1.00 30.65 499 ARG A CA 1
ATOM 2252 C C . ARG A 1 252 ? 37.043 77.025 81.871 1.00 29.50 499 ARG A C 1
ATOM 2253 O O . ARG A 1 252 ? 38.212 76.742 81.607 1.00 28.70 499 ARG A O 1
ATOM 2267 N N . LYS A 1 253 ? 36.597 77.224 83.109 1.00 28.23 500 LYS A N 1
ATOM 2268 C CA . LYS A 1 253 ? 37.433 77.140 84.295 1.00 26.79 500 LYS A CA 1
ATOM 2269 C C . LYS A 1 253 ? 37.799 75.722 84.703 1.00 25.61 500 LYS A C 1
ATOM 2270 O O . LYS A 1 253 ? 38.621 75.539 85.602 1.00 25.83 500 LYS A O 1
ATOM 2280 N N . GLY A 1 254 ? 37.168 74.728 84.082 1.00 22.70 501 GLY A N 1
ATOM 2281 C CA . GLY A 1 254 ? 37.446 73.340 84.423 1.00 20.67 501 GLY A CA 1
ATOM 2282 C C . GLY A 1 254 ? 36.676 72.856 85.642 1.00 18.13 501 GLY A C 1
ATOM 2283 O O . GLY A 1 254 ? 37.142 72.014 86.407 1.00 18.26 501 GLY A O 1
ATOM 2285 N N . GLU A 1 255 ? 35.468 73.374 85.787 1.00 16.97 502 GLU A N 1
ATOM 2286 C CA . GLU A 1 255 ? 34.592 73.044 86.898 1.00 15.64 502 GLU A CA 1
ATOM 2287 C C . GLU A 1 255 ? 33.235 72.605 86.361 1.00 13.44 502 GLU A C 1
ATOM 2288 O O . GLU A 1 255 ? 32.816 73.052 85.301 1.00 15.27 502 GLU A O 1
ATOM 2295 N N . PHE A 1 256 ? 32.548 71.744 87.096 1.00 11.51 503 PHE A N 1
ATOM 2296 C CA . PHE A 1 256 ? 31.217 71.286 86.712 1.00 9.29 503 PHE A CA 1
ATOM 2297 C C . PHE A 1 256 ? 30.460 71.094 87.996 1.00 9.69 503 PHE A C 1
ATOM 2298 O O . PHE A 1 256 ? 31.049 71.012 89.070 1.00 9.34 503 PHE A O 1
ATOM 2307 N N . THR A 1 257 ? 29.152 70.964 87.878 1.00 11.88 504 THR A N 1
ATOM 2308 C CA . THR A 1 257 ? 28.312 70.841 89.045 1.00 12.74 504 THR A CA 1
ATOM 2309 C C . THR A 1 257 ? 27.383 69.641 89.002 1.00 13.81 504 THR A C 1
ATOM 2310 O O . THR A 1 257 ? 26.938 69.201 87.929 1.00 11.84 504 THR A O 1
ATOM 2316 N N . LEU A 1 258 ? 27.112 69.119 90.196 1.00 13.71 505 LEU A N 1
ATOM 2317 C CA . LEU A 1 258 ? 26.191 68.025 90.379 1.00 11.93 505 LEU A CA 1
ATOM 2318 C C . LEU A 1 258 ? 25.272 68.515 91.475 1.00 11.21 505 LEU A C 1
ATOM 2319 O O . LEU A 1 258 ? 25.722 68.974 92.527 1.00 11.43 505 LEU A O 1
ATOM 2325 N N . LYS A 1 259 ? 23.982 68.501 91.179 1.00 11.56 506 LYS A N 1
ATOM 2326 C CA . LYS A 1 259 ? 22.968 68.901 92.124 1.00 10.36 506 LYS A CA 1
ATOM 2327 C C . LYS A 1 259 ? 22.554 67.608 92.818 1.00 9.82 506 LYS A C 1
ATOM 2328 O O . LYS A 1 259 ? 21.769 66.812 92.305 1.00 10.69 506 LYS A O 1
ATOM 2338 N N . VAL A 1 260 ? 23.171 67.383 93.966 1.00 10.65 507 VAL A N 1
ATOM 2339 C CA . VAL A 1 260 ? 22.972 66.187 94.766 1.00 8.93 507 VAL A CA 1
ATOM 2340 C C . VAL A 1 260 ? 21.670 66.228 95.517 1.00 9.28 507 VAL A C 1
ATOM 2341 O O . VAL A 1 260 ? 21.264 67.286 95.960 1.00 12.91 507 VAL A O 1
ATOM 2346 N N . GLY A 1 261 ? 20.996 65.083 95.630 1.00 9.61 508 GLY A N 1
ATOM 2347 C CA . GLY A 1 261 ? 19.737 65.040 96.348 1.00 6.82 508 GLY A CA 1
ATOM 2348 C C . GLY A 1 261 ? 19.138 63.661 96.408 1.00 5.96 508 GLY A C 1
ATOM 2349 O O . GLY A 1 261 ? 19.844 62.684 96.574 1.00 7.06 508 GLY A O 1
ATOM 2351 N N . GLY A 1 262 ? 17.817 63.576 96.278 1.00 8.57 509 GLY A N 1
ATOM 2352 C CA . GLY A 1 262 ? 17.129 62.291 96.328 1.00 8.44 509 GLY A CA 1
ATOM 2353 C C . GLY A 1 262 ? 17.281 61.622 97.678 1.00 8.72 509 GLY A C 1
ATOM 2354 O O . GLY A 1 262 ? 16.787 62.131 98.689 1.00 8.32 509 GLY A O 1
ATOM 2356 N N . SER A 1 263 ? 17.977 60.491 97.709 1.00 8.22 510 SER A N 1
ATOM 2357 C CA . SER A 1 263 ? 18.192 59.772 98.969 1.00 8.96 510 SER A CA 1
ATOM 2358 C C . SER A 1 263 ? 19.350 60.373 99.768 1.00 9.70 510 SER A C 1
ATOM 2359 O O . SER A 1 263 ? 19.520 60.077 100.950 1.00 11.38 510 SER A O 1
ATOM 2364 N N . LEU A 1 264 ? 20.144 61.217 99.113 1.00 9.14 511 LEU A N 1
ATOM 2365 C CA . LEU A 1 264 ? 21.291 61.860 99.742 1.00 8.05 511 LEU A CA 1
ATOM 2366 C C . LEU A 1 264 ? 20.932 63.264 100.211 1.00 9.18 511 LEU A C 1
ATOM 2367 O O . LEU A 1 264 ? 19.987 63.877 99.731 1.00 10.21 511 LEU A O 1
ATOM 2373 N N . LYS A 1 265 ? 21.739 63.799 101.107 1.00 10.48 512 LYS A N 1
ATOM 2374 C CA . LYS A 1 265 ? 21.515 65.136 101.616 1.00 11.63 512 LYS A CA 1
ATOM 2375 C C . LYS A 1 265 ? 21.645 66.082 100.439 1.00 10.38 512 LYS A C 1
ATOM 2376 O O . LYS A 1 265 ? 22.566 65.956 99.648 1.00 11.74 512 LYS A O 1
ATOM 2386 N N . GLY A 1 266 ? 20.690 66.987 100.297 1.00 10.23 513 GLY A N 1
ATOM 2387 C CA . GLY A 1 266 ? 20.712 67.946 99.207 1.00 8.74 513 GLY A CA 1
ATOM 2388 C C . GLY A 1 266 ? 21.935 68.838 99.260 1.00 9.31 513 GLY A C 1
ATOM 2389 O O . GLY A 1 266 ? 22.388 69.257 100.330 1.00 7.51 513 GLY A O 1
ATOM 2391 N N . ALA A 1 267 ? 22.476 69.126 98.091 1.00 10.17 514 ALA A N 1
ATOM 2392 C CA . ALA A 1 267 ? 23.650 69.966 97.987 1.00 12.36 514 ALA A CA 1
ATOM 2393 C C . ALA A 1 267 ? 23.896 70.239 96.517 1.00 14.23 514 ALA A C 1
ATOM 2394 O O . ALA A 1 267 ? 23.488 69.461 95.653 1.00 13.30 514 ALA A O 1
ATOM 2397 N N . LYS A 1 268 ? 24.516 71.378 96.245 1.00 15.78 515 LYS A N 1
ATOM 2398 C CA . LYS A 1 268 ? 24.865 71.779 94.897 1.00 16.88 515 LYS A CA 1
ATOM 2399 C C . LYS A 1 268 ? 26.388 71.709 94.935 1.00 16.53 515 LYS A C 1
ATOM 2400 O O . LYS A 1 268 ? 27.050 72.659 95.336 1.00 17.57 515 LYS A O 1
ATOM 2410 N N . ASN A 1 269 ? 26.926 70.540 94.609 1.00 15.76 516 ASN A N 1
ATOM 2411 C CA . ASN A 1 269 ? 28.359 70.308 94.628 1.00 15.19 516 ASN A CA 1
ATOM 2412 C C . ASN A 1 269 ? 29.056 70.786 93.360 1.00 15.25 516 ASN A C 1
ATOM 2413 O O . ASN A 1 269 ? 28.618 70.455 92.250 1.00 16.26 516 ASN A O 1
ATOM 2421 N N . VAL A 1 270 ? 30.180 71.486 93.526 1.00 13.34 517 VAL A N 1
ATOM 2422 C CA . VAL A 1 270 ? 30.963 71.980 92.393 1.00 12.71 517 VAL A CA 1
ATOM 2423 C C . VAL A 1 270 ? 32.330 71.319 92.433 1.00 13.11 517 VAL A C 1
ATOM 2424 O O . VAL A 1 270 ? 33.024 71.417 93.439 1.00 14.12 517 VAL A O 1
ATOM 2429 N N . TYR A 1 271 ? 32.715 70.639 91.355 1.00 12.64 518 TYR A N 1
ATOM 2430 C CA . TYR A 1 271 ? 34.016 69.974 91.316 1.00 12.55 518 TYR A CA 1
ATOM 2431 C C . TYR A 1 271 ? 34.989 70.671 90.373 1.00 14.84 518 TYR A C 1
ATOM 2432 O O . TYR A 1 271 ? 34.587 71.387 89.461 1.00 14.71 518 TYR A O 1
ATOM 2443 N N . TYR A 1 272 ? 36.272 70.372 90.545 1.00 17.96 519 TYR A N 1
ATOM 2444 C CA . TYR A 1 272 ? 37.317 71.012 89.775 1.00 19.62 519 TYR A CA 1
ATOM 2445 C C . TYR A 1 272 ? 38.579 70.179 89.586 1.00 21.05 519 TYR A C 1
ATOM 2446 O O . TYR A 1 272 ? 38.871 69.270 90.366 1.00 20.69 519 TYR A O 1
ATOM 2457 N N . ASN A 1 273 ? 39.293 70.498 88.511 1.00 22.69 520 ASN A N 1
ATOM 2458 C CA . ASN A 1 273 ? 40.589 69.908 88.174 1.00 24.86 520 ASN A CA 1
ATOM 2459 C C . ASN A 1 273 ? 41.134 70.721 86.997 1.00 25.88 520 ASN A C 1
ATOM 2460 O O . ASN A 1 273 ? 40.399 71.057 86.064 1.00 25.71 520 ASN A O 1
ATOM 2468 N N . MET A 1 274 ? 42.397 71.115 87.100 1.00 27.19 521 MET A N 1
ATOM 2469 C CA . MET A 1 274 ? 43.071 71.914 86.080 1.00 28.81 521 MET A CA 1
ATOM 2470 C C . MET A 1 274 ? 43.084 71.215 84.730 1.00 27.88 521 MET A C 1
ATOM 2471 O O . MET A 1 274 ? 42.796 71.816 83.700 1.00 28.56 521 MET A O 1
ATOM 2477 N N . ALA A 1 275 ? 43.333 69.916 84.759 1.00 27.34 522 ALA A N 1
ATOM 2478 C CA . ALA A 1 275 ? 43.398 69.123 83.548 1.00 27.60 522 ALA A CA 1
ATOM 2479 C C . ALA A 1 275 ? 42.136 69.257 82.721 1.00 29.21 522 ALA A C 1
ATOM 2480 O O . ALA A 1 275 ? 42.154 68.992 81.520 1.00 29.84 522 ALA A O 1
ATOM 2483 N N . LEU A 1 276 ? 41.035 69.655 83.359 1.00 30.56 523 LEU A N 1
ATOM 2484 C CA . LEU A 1 276 ? 39.765 69.795 82.651 1.00 30.75 523 LEU A CA 1
ATOM 2485 C C . LEU A 1 276 ? 39.697 71.027 81.753 1.00 33.31 523 LEU A C 1
ATOM 2486 O O . LEU A 1 276 ? 39.029 70.996 80.714 1.00 34.79 523 LEU A O 1
ATOM 2492 N N . MET A 1 277 ? 40.369 72.109 82.138 1.00 35.45 524 MET A N 1
ATOM 2493 C CA . MET A 1 277 ? 40.344 73.322 81.318 1.00 38.58 524 MET A CA 1
ATOM 2494 C C . MET A 1 277 ? 41.484 73.263 80.312 1.00 40.67 524 MET A C 1
ATOM 2495 O O . MET A 1 277 ? 41.305 73.513 79.111 1.00 39.40 524 MET A O 1
ATOM 2501 N N . ASN A 1 278 ? 42.651 72.872 80.824 1.00 43.71 525 ASN A N 1
ATOM 2502 C CA . ASN A 1 278 ? 43.877 72.756 80.045 1.00 45.89 525 ASN A CA 1
ATOM 2503 C C . ASN A 1 278 ? 43.862 71.437 79.267 1.00 46.92 525 ASN A C 1
ATOM 2504 O O . ASN A 1 278 ? 44.811 70.651 79.326 1.00 46.74 525 ASN A O 1
ATOM 2512 N N . ALA A 1 279 ? 42.764 71.197 78.559 1.00 48.23 526 ALA A N 1
ATOM 2513 C CA . ALA A 1 279 ? 42.567 69.996 77.745 1.00 48.69 526 ALA A CA 1
ATOM 2514 C C . ALA A 1 279 ? 41.344 70.259 76.867 1.00 48.81 526 ALA A C 1
ATOM 2515 O O . ALA A 1 279 ? 40.798 71.376 76.879 1.00 48.59 526 ALA A O 1
ATOM 2518 N N . GLY A 1 280 ? 40.905 69.239 76.128 1.00 47.90 527 GLY A N 1
ATOM 2519 C CA . GLY A 1 280 ? 39.761 69.416 75.256 1.00 46.48 527 GLY A CA 1
ATOM 2520 C C . GLY A 1 280 ? 38.534 68.601 75.625 1.00 45.95 527 GLY A C 1
ATOM 2521 O O . GLY A 1 280 ? 38.534 67.379 75.421 1.00 46.74 527 GLY A O 1
ATOM 2523 N N . VAL A 1 281 ? 37.522 69.263 76.205 1.00 43.56 528 VAL A N 1
ATOM 2524 C CA . VAL A 1 281 ? 36.236 68.651 76.593 1.00 39.87 528 VAL A CA 1
ATOM 2525 C C . VAL A 1 281 ? 35.210 69.714 76.929 1.00 37.78 528 VAL A C 1
ATOM 2526 O O . VAL A 1 281 ? 35.537 70.768 77.475 1.00 38.28 528 VAL A O 1
ATOM 2531 N N . LYS A 1 282 ? 33.959 69.422 76.618 1.00 34.47 529 LYS A N 1
ATOM 2532 C CA . LYS A 1 282 ? 32.874 70.337 76.941 1.00 31.73 529 LYS A CA 1
ATOM 2533 C C . LYS A 1 282 ? 31.889 69.607 77.881 1.00 28.48 529 LYS A C 1
ATOM 2534 O O . LYS A 1 282 ? 31.198 70.216 78.706 1.00 27.06 529 LYS A O 1
ATOM 2537 N N . LYS A 1 283 ? 31.837 68.291 77.724 1.00 25.14 530 LYS A N 1
ATOM 2538 C CA . LYS A 1 283 ? 30.994 67.417 78.522 1.00 23.72 530 LYS A CA 1
ATOM 2539 C C . LYS A 1 283 ? 31.894 66.330 79.087 1.00 21.77 530 LYS A C 1
ATOM 2540 O O . LYS A 1 283 ? 32.906 65.961 78.489 1.00 22.23 530 LYS A O 1
ATOM 2550 N N . VAL A 1 284 ? 31.500 65.784 80.222 1.00 19.68 531 VAL A N 1
ATOM 2551 C CA . VAL A 1 284 ? 32.292 64.757 80.848 1.00 16.30 531 VAL A CA 1
ATOM 2552 C C . VAL A 1 284 ? 31.349 63.831 81.610 1.00 14.30 531 VAL A C 1
ATOM 2553 O O . VAL A 1 284 ? 30.282 64.254 82.040 1.00 15.48 531 VAL A O 1
ATOM 2558 N N . VAL A 1 285 ? 31.639 62.534 81.594 1.00 13.99 532 VAL A N 1
ATOM 2559 C CA . VAL A 1 285 ? 30.839 61.553 82.336 1.00 11.14 532 VAL A CA 1
ATOM 2560 C C . VAL A 1 285 ? 31.542 61.328 83.681 1.00 10.65 532 VAL A C 1
ATOM 2561 O O . VAL A 1 285 ? 32.768 61.096 83.735 1.00 9.01 532 VAL A O 1
ATOM 2566 N N . VAL A 1 286 ? 30.763 61.408 84.757 1.00 8.93 533 VAL A N 1
ATOM 2567 C CA . VAL A 1 286 ? 31.278 61.278 86.122 1.00 7.40 533 VAL A CA 1
ATOM 2568 C C . VAL A 1 286 ? 30.982 59.928 86.758 1.00 5.87 533 VAL A C 1
ATOM 2569 O O . VAL A 1 286 ? 29.863 59.454 86.718 1.00 5.99 533 VAL A O 1
ATOM 2574 N N . ARG A 1 287 ? 32.020 59.290 87.285 1.00 7.30 534 ARG A N 1
ATOM 2575 C CA . ARG A 1 287 ? 31.906 58.010 87.979 1.00 6.92 534 ARG A CA 1
ATOM 2576 C C . ARG A 1 287 ? 32.074 58.403 89.436 1.00 7.11 534 ARG A C 1
ATOM 2577 O O . ARG A 1 287 ? 32.952 59.205 89.762 1.00 7.73 534 ARG A O 1
ATOM 2591 N N . PHE A 1 288 ? 31.246 57.853 90.316 1.00 7.34 535 PHE A N 1
ATOM 2592 C CA . PHE A 1 288 ? 31.292 58.248 91.717 1.00 6.62 535 PHE A CA 1
ATOM 2593 C C . PHE A 1 288 ? 30.779 57.161 92.663 1.00 6.17 535 PHE A C 1
ATOM 2594 O O . PHE A 1 288 ? 30.139 56.200 92.250 1.00 4.53 535 PHE A O 1
ATOM 2603 N N . ASP A 1 289 ? 31.066 57.355 93.943 1.00 6.36 536 ASP A N 1
ATOM 2604 C CA . ASP A 1 289 ? 30.603 56.488 95.010 1.00 7.72 536 ASP A CA 1
ATOM 2605 C C . ASP A 1 289 ? 29.708 57.470 95.782 1.00 8.84 536 ASP A C 1
ATOM 2606 O O . ASP A 1 289 ? 30.167 58.544 96.183 1.00 7.82 536 ASP A O 1
ATOM 2612 N N . PRO A 1 290 ? 28.420 57.133 95.980 1.00 10.19 537 PRO A N 1
ATOM 2613 C CA . PRO A 1 290 ? 27.499 58.021 96.709 1.00 12.10 537 PRO A CA 1
ATOM 2614 C C . PRO A 1 290 ? 28.106 58.511 98.022 1.00 13.55 537 PRO A C 1
ATOM 2615 O O . PRO A 1 290 ? 27.939 59.670 98.389 1.00 13.33 537 PRO A O 1
ATOM 2619 N N . GLN A 1 291 ? 28.840 57.619 98.690 1.00 15.81 538 GLN A N 1
ATOM 2620 C CA . GLN A 1 291 ? 29.501 57.898 99.963 1.00 17.51 538 GLN A CA 1
ATOM 2621 C C . GLN A 1 291 ? 30.662 58.888 99.856 1.00 16.77 538 GLN A C 1
ATOM 2622 O O . GLN A 1 291 ? 31.016 59.520 100.840 1.00 18.27 538 GLN A O 1
ATOM 2631 N N . GLN A 1 292 ? 31.246 59.022 98.673 1.00 16.90 539 GLN A N 1
ATOM 2632 C CA . GLN A 1 292 ? 32.375 59.938 98.473 1.00 16.76 539 GLN A CA 1
ATOM 2633 C C . GLN A 1 292 ? 32.068 61.130 97.586 1.00 15.19 539 GLN A C 1
ATOM 2634 O O . GLN A 1 292 ? 32.976 61.821 97.144 1.00 14.32 539 GLN A O 1
ATOM 2643 N N . LEU A 1 293 ? 30.796 61.372 97.319 1.00 14.50 540 LEU A N 1
ATOM 2644 C CA . LEU A 1 293 ? 30.414 62.495 96.482 1.00 15.13 540 LEU A CA 1
ATOM 2645 C C . LEU A 1 293 ? 30.981 63.804 97.031 1.00 16.89 540 LEU A C 1
ATOM 2646 O O . LEU A 1 293 ? 31.323 64.711 96.286 1.00 16.65 540 LEU A O 1
ATOM 2652 N N . HIS A 1 294 ? 31.130 63.860 98.346 1.00 19.00 54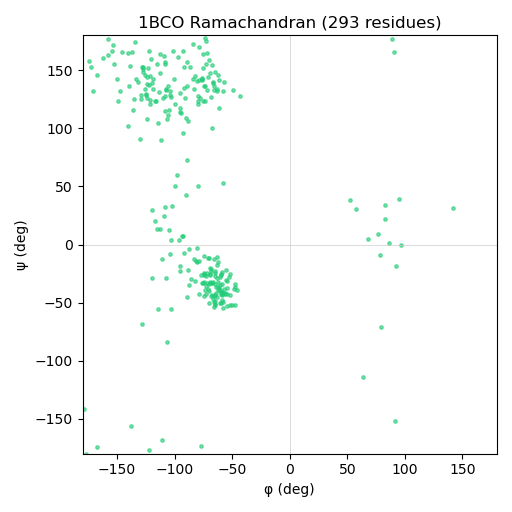1 HIS A N 1
ATOM 2653 C CA . HIS A 1 294 ? 31.639 65.055 99.015 1.00 21.18 541 HIS A CA 1
ATOM 2654 C C . HIS A 1 294 ? 33.119 65.324 98.793 1.00 20.89 541 HIS A C 1
ATOM 2655 O O . HIS A 1 294 ? 33.606 66.394 99.171 1.00 21.82 541 HIS A O 1
ATOM 2665 N N . SER A 1 295 ? 33.849 64.362 98.230 1.00 20.46 542 SER A N 1
ATOM 2666 C CA . SER A 1 295 ? 35.264 64.583 98.010 1.00 20.29 542 SER A CA 1
ATOM 2667 C C . SER A 1 295 ? 35.823 64.336 96.607 1.00 20.27 542 SER A C 1
ATOM 2668 O O . SER A 1 295 ? 36.179 65.299 95.912 1.00 20.70 542 SER A O 1
ATOM 2673 N N . THR A 1 296 ? 35.854 63.085 96.161 1.00 19.02 543 THR A N 1
ATOM 2674 C CA . THR A 1 296 ? 36.449 62.783 94.862 1.00 18.21 543 THR A CA 1
ATOM 2675 C C . THR A 1 296 ? 35.634 61.940 93.872 1.00 17.07 543 THR A C 1
ATOM 2676 O O . THR A 1 296 ? 35.214 60.831 94.191 1.00 17.32 543 THR A O 1
ATOM 2682 N N . VAL A 1 297 ? 35.497 62.447 92.644 1.00 15.52 544 VAL A N 1
ATOM 2683 C CA . VAL A 1 297 ? 34.781 61.776 91.554 1.00 11.43 544 VAL A CA 1
ATOM 2684 C C . VAL A 1 297 ? 35.764 61.597 90.390 1.00 10.51 544 VAL A C 1
ATOM 2685 O O . VAL A 1 297 ? 36.852 62.178 90.398 1.00 8.98 544 VAL A O 1
ATOM 2690 N N . TYR A 1 298 ? 35.413 60.767 89.411 1.00 9.58 545 TYR A N 1
ATOM 2691 C CA . TYR A 1 298 ? 36.312 60.515 88.292 1.00 9.13 545 TYR A CA 1
ATOM 2692 C C . TYR A 1 298 ? 35.678 60.867 86.976 1.00 9.53 545 TYR A C 1
ATOM 2693 O O . TYR A 1 298 ? 34.593 60.397 86.641 1.00 9.15 545 TYR A O 1
ATOM 2704 N N . CYS A 1 299 ? 36.364 61.727 86.238 1.00 11.47 546 CYS A N 1
ATOM 2705 C CA . CYS A 1 299 ? 35.883 62.205 84.958 1.00 12.33 546 CYS A CA 1
ATOM 2706 C C . CYS A 1 299 ? 36.357 61.374 83.789 1.00 12.65 546 CYS A C 1
ATOM 2707 O O . CYS A 1 299 ? 37.541 61.044 83.688 1.00 10.67 546 CYS A O 1
ATOM 2711 N N . TYR A 1 300 ? 35.408 61.072 82.905 1.00 13.90 547 TYR A N 1
ATOM 2712 C CA . TYR A 1 300 ? 35.615 60.284 81.692 1.00 14.24 547 TYR A CA 1
ATOM 2713 C C . TYR A 1 300 ? 35.067 61.030 80.454 1.00 16.10 547 TYR A C 1
ATOM 2714 O O . TYR A 1 300 ? 34.150 61.846 80.567 1.00 15.90 547 TYR A O 1
ATOM 2725 N N . THR A 1 301 ? 35.628 60.764 79.275 1.00 17.70 548 THR A N 1
ATOM 2726 C CA . THR A 1 301 ? 35.132 61.382 78.044 1.00 18.99 548 THR A CA 1
ATOM 2727 C C . THR A 1 301 ? 33.840 60.662 77.720 1.00 20.49 548 THR A C 1
ATOM 2728 O O . THR A 1 301 ? 33.615 59.549 78.180 1.00 21.33 548 THR A O 1
ATOM 2734 N N . LEU A 1 302 ? 33.035 61.238 76.844 1.00 23.71 549 LEU A N 1
ATOM 2735 C CA . LEU A 1 302 ? 31.778 60.606 76.459 1.00 25.22 549 LEU A CA 1
ATOM 2736 C C . LEU A 1 302 ? 32.015 59.229 75.866 1.00 26.22 549 LEU A C 1
ATOM 2737 O O . LEU A 1 302 ? 31.116 58.394 75.879 1.00 27.70 549 LEU A O 1
ATOM 2743 N N . ASP A 1 303 ? 33.213 58.994 75.333 1.00 27.22 550 ASP A N 1
ATOM 2744 C CA . ASP A 1 303 ? 33.527 57.683 74.762 1.00 28.04 550 ASP A CA 1
ATOM 2745 C C . ASP A 1 303 ? 34.214 56.729 75.742 1.00 27.19 550 ASP A C 1
ATOM 2746 O O . ASP A 1 303 ? 34.639 55.642 75.356 1.00 28.12 550 ASP A O 1
ATOM 2752 N N . GLY A 1 304 ? 34.304 57.133 77.008 1.00 25.71 551 GLY A N 1
ATOM 2753 C CA . GLY A 1 304 ? 34.893 56.275 78.023 1.00 24.79 551 GLY A CA 1
ATOM 2754 C C . GLY A 1 304 ? 36.353 56.421 78.423 1.00 24.04 551 GLY A C 1
ATOM 2755 O O . GLY A 1 304 ? 36.813 55.677 79.279 1.00 24.43 551 GLY A O 1
ATOM 2757 N N . ARG A 1 305 ? 37.098 57.343 77.831 1.00 23.84 552 ARG A N 1
ATOM 2758 C CA . ARG A 1 305 ? 38.488 57.482 78.223 1.00 24.26 552 ARG A CA 1
ATOM 2759 C C . ARG A 1 305 ? 38.595 58.269 79.519 1.00 23.17 552 ARG A C 1
ATOM 2760 O O . ARG A 1 305 ? 38.071 59.379 79.634 1.00 22.97 552 ARG A O 1
ATOM 2774 N N . PHE A 1 306 ? 39.307 57.709 80.486 1.00 21.32 553 PHE A N 1
ATOM 2775 C CA . PHE A 1 306 ? 39.484 58.367 81.768 1.00 19.58 553 PHE A CA 1
ATOM 2776 C C . PHE A 1 306 ? 40.231 59.652 81.531 1.00 18.63 553 PHE A C 1
ATOM 2777 O O . PHE A 1 306 ? 41.186 59.650 80.776 1.00 21.81 553 PHE A O 1
ATOM 2786 N N . ILE A 1 307 ? 39.776 60.751 82.120 1.00 18.46 554 ILE A N 1
ATOM 2787 C CA . ILE A 1 307 ? 40.468 62.038 81.966 1.00 18.48 554 ILE A CA 1
ATOM 2788 C C . ILE A 1 307 ? 41.284 62.386 83.216 1.00 19.65 554 ILE A C 1
ATOM 2789 O O . ILE A 1 307 ? 42.491 62.609 83.149 1.00 22.50 554 ILE A O 1
ATOM 2795 N N . CYS A 1 308 ? 40.611 62.411 84.358 1.00 20.22 555 CYS A N 1
ATOM 2796 C CA . CYS A 1 308 ? 41.233 62.753 85.639 1.00 18.97 555 CYS A CA 1
ATOM 2797 C C . CYS A 1 308 ? 40.175 62.611 86.741 1.00 18.14 555 CYS A C 1
ATOM 2798 O O . CYS A 1 308 ? 39.027 62.257 86.475 1.00 16.39 555 CYS A O 1
ATOM 2802 N N . GLU A 1 309 ? 40.566 62.886 87.974 1.00 19.37 556 GLU A N 1
ATOM 2803 C CA . GLU A 1 309 ? 39.619 62.848 89.082 1.00 21.37 556 GLU A CA 1
ATOM 2804 C C . GLU A 1 309 ? 39.384 64.300 89.485 1.00 20.17 556 GLU A C 1
ATOM 2805 O O . GLU A 1 309 ? 40.219 65.165 89.193 1.00 21.05 556 GLU A O 1
ATOM 2812 N N . ALA A 1 310 ? 38.242 64.591 90.095 1.00 17.48 557 ALA A N 1
ATOM 2813 C CA . ALA A 1 310 ? 37.962 65.960 90.494 1.00 15.41 557 ALA A CA 1
ATOM 2814 C C . ALA A 1 310 ? 37.629 66.042 91.970 1.00 15.66 557 ALA A C 1
ATOM 2815 O O . ALA A 1 310 ? 37.057 65.122 92.544 1.00 13.96 557 ALA A O 1
ATOM 2818 N N . GLU A 1 311 ? 38.035 67.147 92.582 1.00 17.37 558 GLU A N 1
ATOM 2819 C CA . GLU A 1 311 ? 37.816 67.381 93.998 1.00 18.79 558 GLU A CA 1
ATOM 2820 C C . GLU A 1 311 ? 36.630 68.299 94.192 1.00 18.75 558 GLU A C 1
ATOM 2821 O O . GLU A 1 311 ? 36.422 69.222 93.408 1.00 18.06 558 GLU A O 1
ATOM 2828 N N . CYS A 1 312 ? 35.846 68.027 95.225 1.00 19.12 559 CYS A N 1
ATOM 2829 C CA . CYS A 1 312 ? 34.691 68.849 95.531 1.00 20.25 559 CYS A CA 1
ATOM 2830 C C . CYS A 1 312 ? 35.263 70.125 96.120 1.00 21.45 559 CYS A C 1
ATOM 2831 O O . CYS A 1 312 ? 36.068 70.058 97.053 1.00 22.75 559 CYS A O 1
ATOM 2835 N N . LEU A 1 313 ? 34.933 71.268 95.516 1.00 21.63 560 LEU A N 1
ATOM 2836 C CA . LEU A 1 313 ? 35.418 72.563 95.991 1.00 21.67 560 LEU A CA 1
ATOM 2837 C C . LEU A 1 313 ? 34.893 73.015 97.363 1.00 22.05 560 LEU A C 1
ATOM 2838 O O . LEU A 1 313 ? 33.770 72.690 97.769 1.00 23.61 560 LEU A O 1
#

Solvent-accessible surface area: 13801 Å² total; per-residue (Å²): 133,121,21,42,0,0,17,0,0,2,3,37,23,35,86,3,26,0,58,0,94,14,80,47,34,80,44,39,70,0,29,0,2,2,0,5,0,10,36,3,21,27,4,4,0,63,17,16,21,32,48,36,5,23,7,4,6,5,6,0,0,20,31,0,0,61,110,29,0,5,6,133,46,0,8,0,0,3,26,37,90,144,29,77,6,84,146,17,41,71,49,28,57,81,84,52,6,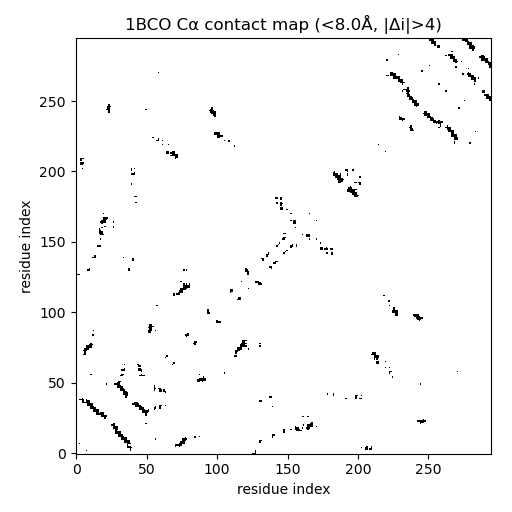147,25,120,12,63,172,58,78,13,88,28,24,5,127,143,14,40,1,94,53,34,96,70,34,70,4,94,86,51,69,24,44,97,0,75,31,150,80,140,37,28,7,8,11,12,6,43,113,39,2,1,110,49,112,55,0,64,62,3,70,64,13,159,74,42,151,48,17,19,84,2,133,64,0,44,104,3,0,41,72,0,4,57,87,1,8,54,106,89,45,8,78,37,168,49,4,49,42,161,60,4,0,45,58,0,1,108,99,7,43,84,153,23,132,42,83,125,14,82,102,71,58,49,31,54,1,11,2,2,0,69,29,26,92,17,53,230,123,0,38,6,41,3,107,9,5,45,12,26,136,56,50,152,20,45,0,79,37,126,40,3,82,96,60,74,47,70,88,0,6,0,28,0,13,21,100,81,6,122,37,27,0,50,0,6,12,109,106,46,149,75,44,14,76,0,83,37,129

CATH classification: 3.30.420.10 (+1 more: 2.30.30.130)

Sequence (295 aa):
EHLDAMQWINGDGYLHNVFVRWFNGDVIRPKTWFWQDVKTRKILGWRCDVSENIDSIRLSFMDVVTRYGIPEDFHITIDNTRGAANKWLTGGAPNRYRFKVKEDDPKGLFLLMGAKMHWTSVVAGKGWGQAKPVERAFGVGGLEEYVDKHPALAGAYTGPYGDRAVDAELFLKTLAEGVAMFNARTGRETEMCGGKLSFDDVFEREYARTIVRKPTEEQKRMLLLPAEAVNVSRKGEFTLKVGGSLKGAKNVYYNMALMNAGVKKVVVRFDPQQLHSTVYCYTLDGRFICEAECL

Foldseek 3Di:
DDDFWQQEKEKDKDFFQFWALFQARDTATKMKIWIATQPLLATQFMDIFRFAEQLGVLVRVLSRCQVQFAFQNHEYEYACPVPRSVRNHHHDDQCLFPFGFDDDDVVVLCVVSVYDYYHHQDDPPDPSGGNDDPPCCSHPNVLCVQALVDPVRVQGRRPCDSPSHHYPVVNVVSSVVSSVCSQADALDVDPQRPRGGGSVVSSVVRSVVGDGHHDDPVSSQVSFTKGPKFFADLQAKTWDQTDNRHHTDTWIKGDNQRNVDDDGIWIWGHRSVCPQFKIWTAHPVGHTRGIITTD

Secondary structure (DSSP, 8-state):
----TTTEEEEEEEE-SB-EE-TTS-EE--EEEEEEETTT--EEEEEEESS--HHHHHHHHHHHHHHH-EESS-EEE---TTSTTTTTTS---TTTBBBPBPP--HHHHHHHHT-EEE-SSS-TT-----SS-SSGGGSGGGGGGTTTT-GGGTTTB----TTT-EEHHHHHHHHHHHHHHHHH-----STTTTTT--HHHHHHHHHTTS-EEPPPHHHHHHTSEEBPPEE--TTSEEEEEE-TTSPPEEEEEE-GGGTSSS-SEEEEEE-GGGTTTEEEEE-TTS-EEEEEEE-

Organism: Escherichia phage Mu (NCBI:txid2681603)

GO terms:
  GO:1990238 double-stranded DNA endonuclease activity (F, IMP)
  GO:0004803 transposase activity (F, IMP)

InterPro domains:
  IPR003314 Mu-type HTH domain [PF02316] (8-142)
  IPR003314 Mu-type HTH domain [PS51702] (1-69)
  IPR004189 Bacteriophage Mu, transposase [PF02914] (257-473)
  IPR009004 Transposase, Mu, C-terminal [G3DSA:2.30.30.130] (492-559)
  IPR009004 Transposase, Mu, C-terminal [SSF50610] (481-559)
  IPR009057 Homedomain-like superfamily [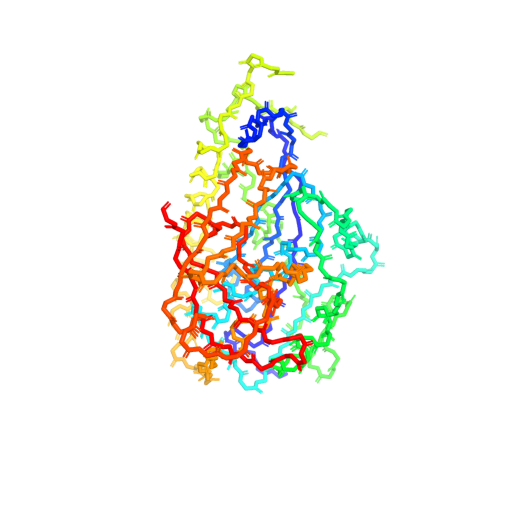SSF46689] (77-173)
  IPR009057 Homedomain-like superfamily [SSF46689] (174-247)
  IPR009061 Putative DNA-binding domain superfamily [SSF46955] (1-74)
  IPR012337 Ribonuclease H-like superfamily [SSF53098] (259-479)
  IPR015126 Mu DNA binding, I gamma subdomain [PF09039] (149-256)
  IPR015378 Transposase-like, Mu, C-terminal [PF09299] (486-556)
  IPR036388 Winged helix-like DNA-binding domain superfamily [G3DSA:1.10.10.10] (1-76)
  IPR036397 Ribonuclease H superfamily [G3DSA:3.30.420.10] (248-487)

Radius of gyration: 20.33 Å; Cα contacts (8 Å, |Δi|>4): 621; chains: 1; bounding box: 39×58×49 Å

Nearest PDB structures (foldseek):
  1bco-assembly1_A  TM=1.003E+00  e=4.344E-69  Muvirus mu
  4fcy-assembly1_B  TM=1.001E+00  e=5.857E-66  Muvirus mu
  1bcm-assembly1_B  TM=9.911E-01  e=3.276E-61  Muvirus mu
  4fcy-assembly1_A  TM=7.808E-01  e=6.564E-53  Muvirus mu
  9bw1-assembly1_P  TM=5.875E-01  e=3.170E-09  Peltigera membranacea

B-factor: mean 16.45, std 9.35, range [2.0, 56.13]